Protein AF-A0A9W7CNN7-F1 (afdb_monomer)

Radius of gyration: 28.68 Å; Cα contacts (8 Å, |Δi|>4): 325; chains: 1; bounding box: 69×36×72 Å

pLDDT: mean 70.43, std 16.22, range [25.97, 91.38]

Solvent-accessible surface area (backbone atoms only — not comparable to full-atom values): 16290 Å² total; per-residue (Å²): 131,66,67,40,64,34,21,30,32,46,18,30,80,88,68,47,52,40,96,74,46,65,76,45,70,47,80,41,55,54,84,40,27,44,49,61,49,31,46,53,56,35,63,75,26,45,92,55,90,40,49,77,45,60,41,88,64,50,46,39,17,63,24,66,69,39,52,74,62,46,39,94,92,50,70,47,60,57,54,50,80,42,59,46,49,41,83,72,94,47,79,41,61,7,68,41,81,92,43,18,22,34,34,29,46,52,85,80,48,66,75,71,95,69,90,79,84,79,76,70,50,70,67,56,49,48,53,51,48,50,53,50,49,50,51,51,70,64,69,52,93,72,72,56,76,86,75,40,56,67,74,55,48,53,51,50,33,61,64,72,66,59,76,88,76,82,82,84,73,89,72,90,60,94,72,76,76,79,77,85,80,80,66,96,63,55,78,85,36,68,68,51,43,54,52,53,51,52,50,47,56,67,74,42,42,71,78,30,32,54,97,92,36,80,45,45,45,83,42,83,35,61,85,40,64,63,71,55,46,38,79,49,72,88,74,34,102,58,70,47,79,32,70,44,55,66,45,57,30,32,63,66,16,64,74,67,76,37,83,77,55,58,78,62,88,84,82,81,130

Mean predicted aligned error: 19.83 Å

Secondary structure (DSSP, 8-state):
--EEEEEEEEE-TTSSBGGGPPPEEEEEETT-BHHHHHHHHHHHTTTTTTTT--GGG-EEESSHHHHHT--SSS--SPPTT-BSS-SSSS--TTSSSTTPEEEE--TT-S--SS-------HHHHHHHHHHHHHHHHHH-S---GGGS-HHHHHHHHHHHT----------SS---PPPP---SS-TT-HHHHHHHHHHHHHHSHHHHEETTEE-EEEEE-TT-TTTT-B--TTT-SS-B----SEEEEEHHHHHHT-TTSS-------

Organism: NCBI:txid2077276

Sequence (269 aa):
MAERLVWFLLVDQEGVAYKGTTASSVSIPSNYVIDQFRDAVKAKYADSHLKGIASYNLLVYADKTAFDANTADVPTNLRSSRSLKGKNEDVGLGLDKDHALVVVVPEGAVRDITAATTQLTAEQVEMSMNKVLEERDRKRSEYSISTCPRSKETLVKQQLGLEYSAVSVNEVVDDSIHGYQWSALTEKHPDQRKAYMKYFEEHLRDALISRRKQKDFLKDVAGERDLLDCDDRSRLPFKVKGTADMMIIDELANRMDDVFAGLRFVIEV

Structure (mmCIF, N/CA/C/O backbone):
data_AF-A0A9W7CNN7-F1
#
_entry.id   AF-A0A9W7CNN7-F1
#
loop_
_atom_site.group_PDB
_atom_site.id
_atom_site.type_symbol
_atom_site.label_atom_id
_atom_site.label_alt_id
_atom_site.label_comp_id
_atom_site.label_asym_id
_atom_site.label_entity_id
_atom_site.label_seq_id
_atom_site.pdbx_PDB_ins_code
_atom_site.Cartn_x
_atom_site.Cartn_y
_atom_site.Cartn_z
_atom_site.occupancy
_atom_site.B_iso_or_equiv
_atom_site.auth_seq_id
_atom_site.auth_comp_id
_atom_site.auth_asym_id
_atom_site.auth_atom_id
_atom_site.pdbx_PDB_model_num
ATOM 1 N N . MET A 1 1 ? 1.386 -9.666 29.519 1.00 56.38 1 MET A N 1
ATOM 2 C CA . MET A 1 1 ? 0.749 -8.351 29.268 1.00 56.38 1 MET A CA 1
ATOM 3 C C . MET A 1 1 ? -0.314 -8.151 30.336 1.00 56.38 1 MET A C 1
ATOM 5 O O . MET A 1 1 ? -0.985 -9.124 30.640 1.00 56.38 1 MET A O 1
ATOM 9 N N . ALA A 1 2 ? -0.430 -6.969 30.949 1.00 69.50 2 ALA A N 1
ATOM 10 C CA . ALA A 1 2 ? -1.422 -6.749 32.004 1.00 69.50 2 ALA A CA 1
ATOM 11 C C . ALA A 1 2 ? -2.822 -6.572 31.393 1.00 69.50 2 ALA A C 1
ATOM 13 O O . ALA A 1 2 ? -3.069 -5.608 30.654 1.00 69.50 2 ALA A O 1
ATOM 14 N N . GLU A 1 3 ? -3.711 -7.519 31.679 1.00 79.88 3 GLU A N 1
ATOM 15 C CA . GLU A 1 3 ? -5.141 -7.373 31.428 1.00 79.88 3 GLU A CA 1
ATOM 16 C C . GLU A 1 3 ? -5.738 -6.377 32.417 1.00 79.88 3 GLU A C 1
ATOM 18 O O . GLU A 1 3 ? -5.311 -6.293 33.570 1.00 79.88 3 GLU A O 1
ATOM 23 N N . ARG A 1 4 ? -6.722 -5.609 31.955 1.00 84.75 4 ARG A N 1
ATOM 24 C CA . ARG A 1 4 ? -7.519 -4.740 32.808 1.00 84.75 4 ARG A CA 1
ATOM 25 C C . ARG A 1 4 ? -8.993 -4.911 32.489 1.00 84.75 4 ARG A C 1
ATOM 27 O O . ARG A 1 4 ? -9.381 -5.158 31.347 1.00 84.75 4 ARG A O 1
ATOM 34 N N . LEU A 1 5 ? -9.805 -4.731 33.516 1.00 85.75 5 LEU A N 1
ATOM 35 C CA . LEU A 1 5 ? -11.248 -4.737 33.389 1.00 85.75 5 LEU A CA 1
ATOM 36 C C . LEU A 1 5 ? -11.705 -3.361 32.885 1.00 85.75 5 LEU A C 1
ATOM 38 O O . LEU A 1 5 ? -11.293 -2.340 33.433 1.00 85.75 5 LEU A O 1
ATOM 42 N N . VAL A 1 6 ? -12.516 -3.339 31.827 1.00 88.31 6 VAL A N 1
ATOM 43 C CA . VAL A 1 6 ? -13.089 -2.108 31.266 1.00 88.31 6 VAL A CA 1
ATOM 44 C C . VAL A 1 6 ? -14.605 -2.174 31.357 1.00 88.31 6 VAL A C 1
ATOM 46 O O . VAL A 1 6 ? -15.227 -3.047 30.749 1.00 88.31 6 VAL A O 1
ATOM 49 N N . TRP A 1 7 ? -15.182 -1.261 32.132 1.00 90.31 7 TRP A N 1
ATOM 50 C CA . TRP A 1 7 ? -16.617 -1.104 32.335 1.00 90.31 7 TRP A CA 1
ATOM 51 C C . TRP A 1 7 ? -17.266 -0.309 31.210 1.00 90.3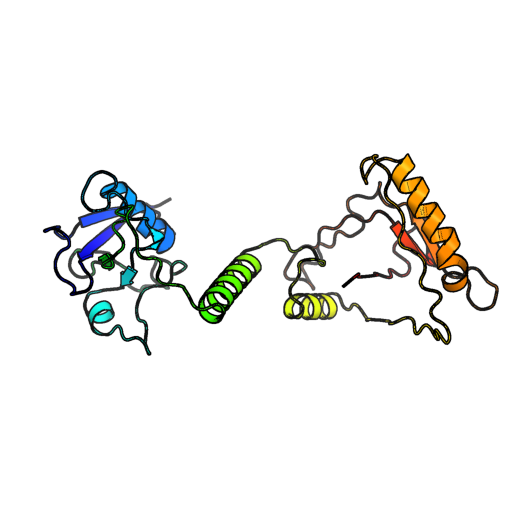1 7 TRP A C 1
ATOM 53 O O . TRP A 1 7 ? -16.711 0.669 30.702 1.00 90.31 7 TRP A O 1
ATOM 63 N N . PHE A 1 8 ? -18.468 -0.734 30.838 1.00 91.38 8 PHE A N 1
ATOM 64 C CA . PHE A 1 8 ? -19.264 -0.110 29.800 1.00 91.38 8 PHE A CA 1
ATOM 65 C C . PHE A 1 8 ? -20.768 -0.316 30.016 1.00 91.38 8 PHE A C 1
ATOM 67 O O . PHE A 1 8 ? -21.209 -1.254 30.685 1.00 91.38 8 PHE A O 1
ATOM 74 N N . LEU A 1 9 ? -21.556 0.562 29.408 1.00 90.44 9 LEU A N 1
ATOM 75 C CA . LEU A 1 9 ? -23.013 0.539 29.349 1.00 90.44 9 LEU A CA 1
ATOM 76 C C . LEU A 1 9 ? -23.438 0.377 27.893 1.00 90.44 9 LEU A C 1
ATOM 78 O O . LEU A 1 9 ? -22.943 1.098 27.033 1.00 90.44 9 LEU A O 1
ATOM 82 N N . LEU A 1 10 ? -24.342 -0.56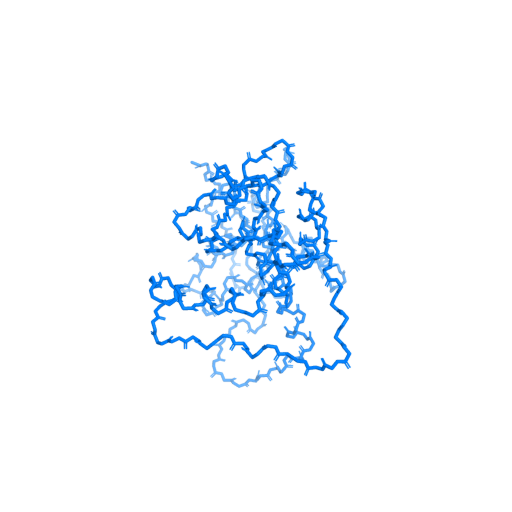2 27.619 1.00 90.44 10 LEU A N 1
ATOM 83 C CA . LEU A 1 10 ? -24.918 -0.736 26.289 1.00 90.44 10 LEU A CA 1
ATOM 84 C C . LEU A 1 10 ? -26.263 -0.001 26.228 1.00 90.44 10 LEU A C 1
ATOM 86 O O . LEU A 1 10 ? -27.157 -0.280 27.030 1.00 90.44 10 LEU A O 1
ATOM 90 N N . VAL A 1 11 ? -26.390 0.948 25.304 1.00 85.56 11 VAL A N 1
ATOM 91 C CA . VAL A 1 11 ? -27.563 1.825 25.164 1.00 85.56 11 VAL A CA 1
ATOM 92 C C . VAL A 1 11 ? -28.028 1.927 23.706 1.00 85.56 11 VAL A C 1
ATOM 94 O O . VAL A 1 11 ? -27.281 1.573 22.792 1.00 85.56 11 VAL A O 1
ATOM 97 N N . ASP A 1 12 ? -29.265 2.359 23.485 1.00 85.81 12 ASP A N 1
ATOM 98 C CA . ASP A 1 12 ? -29.790 2.766 22.172 1.00 85.81 12 ASP A CA 1
ATOM 99 C C . ASP A 1 12 ? -29.408 4.219 21.822 1.00 85.81 12 ASP A C 1
ATOM 101 O O . ASP A 1 12 ? -28.620 4.856 22.530 1.00 85.81 12 ASP A O 1
ATOM 105 N N . GLN A 1 13 ? -29.904 4.727 20.688 1.00 84.75 13 GLN A N 1
ATOM 106 C CA . GLN A 1 13 ? -29.593 6.077 20.200 1.00 84.75 13 GLN A CA 1
ATOM 107 C C . GLN A 1 13 ? -30.136 7.180 21.112 1.00 84.75 13 GLN A C 1
ATOM 109 O O . GLN A 1 13 ? -29.581 8.275 21.145 1.00 84.75 13 GLN A O 1
ATOM 114 N N . GLU A 1 14 ? -31.167 6.874 21.890 1.00 80.44 14 GLU A N 1
ATOM 115 C CA . GLU A 1 14 ? -31.794 7.746 22.875 1.00 80.44 14 GLU A CA 1
ATOM 116 C C . GLU A 1 14 ? -31.031 7.728 24.212 1.00 80.44 14 GLU A C 1
ATOM 118 O O . GLU A 1 14 ? -31.306 8.520 25.117 1.00 80.44 14 GLU A O 1
ATOM 123 N N . GLY A 1 15 ? -30.037 6.843 24.350 1.00 80.44 15 GLY A N 1
ATOM 124 C CA . GLY A 1 15 ? -29.244 6.678 25.562 1.00 80.44 15 GLY A CA 1
ATOM 125 C C . GLY A 1 15 ? -29.950 5.869 26.649 1.00 80.44 15 GLY A C 1
ATOM 126 O O . GLY A 1 15 ? -29.537 5.935 27.811 1.00 80.44 15 GLY A O 1
ATOM 127 N N . VAL A 1 16 ? -30.995 5.119 26.294 1.00 84.69 16 VAL A N 1
ATOM 128 C CA . VAL A 1 16 ? -31.715 4.181 27.159 1.00 84.69 16 VAL A CA 1
ATOM 129 C C . VAL A 1 16 ? -31.044 2.808 27.091 1.00 84.69 16 VAL A C 1
ATOM 131 O O . VAL A 1 16 ? -30.429 2.431 26.098 1.00 84.69 16 VAL A O 1
ATOM 134 N N . ALA A 1 17 ? -31.107 2.045 28.184 1.00 85.50 17 ALA A N 1
ATOM 135 C CA . ALA A 1 17 ? -30.503 0.718 28.279 1.00 85.50 17 ALA A CA 1
ATOM 136 C C . ALA A 1 17 ? -30.957 -0.212 27.138 1.00 85.50 17 ALA A C 1
ATOM 138 O O . ALA A 1 17 ? -32.128 -0.596 27.056 1.00 85.50 17 ALA A O 1
ATOM 139 N N . TYR A 1 18 ? -30.012 -0.642 26.299 1.00 85.12 18 TYR A N 1
ATOM 140 C CA . TYR A 1 18 ? -30.327 -1.402 25.094 1.00 85.12 18 TYR A CA 1
ATOM 141 C C . TYR A 1 18 ? -30.908 -2.768 25.457 1.00 85.12 18 TYR A C 1
ATOM 143 O O . TYR A 1 18 ? -30.232 -3.592 26.071 1.00 85.12 18 TYR A O 1
ATOM 151 N N . LYS A 1 19 ? -32.166 -3.032 25.084 1.00 84.19 19 LYS A N 1
ATOM 152 C CA . LYS A 1 19 ? -32.863 -4.298 25.394 1.00 84.19 19 LYS A CA 1
ATOM 153 C C . LYS A 1 19 ? -32.783 -4.690 26.887 1.00 84.19 19 LYS A C 1
ATOM 155 O O . LYS A 1 19 ? -32.714 -5.871 27.216 1.00 84.19 19 LYS A O 1
ATOM 160 N N . GLY A 1 20 ? -32.774 -3.704 27.789 1.00 79.25 20 GLY A N 1
ATOM 161 C CA . GLY A 1 20 ? -32.744 -3.930 29.239 1.00 79.25 20 GLY A CA 1
ATOM 162 C C . GLY A 1 20 ? -31.381 -4.341 29.810 1.00 79.25 20 GLY A C 1
ATOM 163 O O . GLY A 1 20 ? -31.319 -4.840 30.933 1.00 79.25 20 GLY A O 1
ATOM 164 N N . THR A 1 21 ? -30.281 -4.151 29.073 1.00 84.88 21 THR A N 1
ATOM 165 C CA . THR A 1 21 ? -28.938 -4.432 29.598 1.00 84.88 21 THR A CA 1
ATOM 166 C C . THR A 1 21 ? -28.539 -3.490 30.733 1.00 84.88 21 THR A C 1
ATOM 168 O O . THR A 1 21 ? -28.866 -2.308 30.728 1.00 84.88 21 THR A O 1
ATOM 171 N N . THR A 1 22 ? -27.738 -3.987 31.673 1.00 84.50 22 THR A N 1
ATOM 172 C CA . THR A 1 22 ? -27.097 -3.174 32.717 1.00 84.50 22 THR A CA 1
ATOM 173 C C . THR A 1 22 ? -25.623 -2.925 32.399 1.00 84.50 22 THR A C 1
ATOM 175 O O . THR A 1 22 ? -25.065 -3.526 31.478 1.00 84.50 22 THR A O 1
ATOM 178 N N . ALA A 1 23 ? -24.957 -2.081 33.196 1.00 86.50 23 ALA A N 1
ATOM 179 C CA . ALA A 1 23 ? -23.503 -1.931 33.126 1.00 86.50 23 ALA A CA 1
ATOM 180 C C . ALA A 1 23 ? -22.811 -3.299 33.216 1.00 86.50 23 ALA A C 1
ATOM 182 O O . ALA A 1 23 ? -23.165 -4.141 34.047 1.00 86.50 23 ALA A O 1
ATOM 183 N N . SER A 1 24 ? -21.823 -3.512 32.357 1.00 90.12 24 SER A N 1
ATOM 184 C CA . SER A 1 24 ? -21.034 -4.734 32.299 1.00 90.12 24 SER A CA 1
ATOM 185 C C . SER A 1 24 ? -19.573 -4.399 32.038 1.00 90.12 24 SER A C 1
ATOM 187 O O . SER A 1 24 ? -19.210 -3.241 31.861 1.00 90.12 24 SER A O 1
ATOM 189 N N . SER A 1 25 ? -18.717 -5.411 32.025 1.00 89.31 25 SER A N 1
ATOM 190 C CA . SER A 1 25 ? -17.287 -5.224 31.804 1.00 89.31 25 SER A CA 1
ATOM 191 C C . SER A 1 25 ? -16.682 -6.300 30.912 1.00 89.31 25 SER A C 1
ATOM 193 O O . SER A 1 25 ? -17.222 -7.402 30.789 1.00 89.31 25 SER A O 1
ATOM 195 N N . VAL A 1 26 ? -15.566 -5.982 30.263 1.00 90.88 26 VAL A N 1
ATOM 196 C CA . VAL A 1 26 ? -14.739 -6.935 29.509 1.00 90.88 26 VAL A CA 1
ATOM 197 C C . VAL A 1 26 ? -13.312 -6.912 30.055 1.00 90.88 26 VAL A C 1
ATOM 199 O O . VAL A 1 26 ? -12.800 -5.841 30.379 1.00 90.88 26 VAL A O 1
ATOM 202 N N . SER A 1 27 ? -12.679 -8.084 30.177 1.00 90.00 27 SER A N 1
ATOM 203 C CA . SER A 1 27 ? -11.239 -8.173 30.459 1.00 90.00 27 SER A CA 1
ATOM 204 C C . SER A 1 27 ? -10.493 -8.050 29.142 1.00 90.00 27 SER A C 1
ATOM 206 O O . SER A 1 27 ? -10.702 -8.870 28.248 1.00 90.00 27 SER A O 1
ATOM 208 N N . ILE A 1 28 ? -9.672 -7.011 28.998 1.00 86.25 28 ILE A N 1
ATOM 209 C CA . ILE A 1 28 ? -8.890 -6.775 27.783 1.00 86.25 28 ILE A CA 1
ATOM 210 C C . ILE A 1 28 ? -7.472 -6.294 28.114 1.00 86.25 28 ILE A C 1
ATOM 212 O O . ILE A 1 28 ? -7.249 -5.653 29.146 1.00 86.25 28 ILE A O 1
ATOM 216 N N . PRO A 1 29 ? -6.483 -6.555 27.246 1.00 83.81 29 PRO A N 1
ATOM 217 C CA . PRO A 1 29 ? -5.144 -5.996 27.382 1.00 83.81 29 PRO A CA 1
ATOM 218 C C . PRO A 1 29 ? -5.131 -4.462 27.427 1.00 83.81 29 PRO A C 1
ATOM 220 O O . PRO A 1 29 ? -5.827 -3.775 26.681 1.00 83.81 29 PRO A O 1
ATOM 223 N N . SER A 1 30 ? -4.271 -3.906 28.282 1.00 76.31 30 SER A N 1
ATOM 224 C CA . SER A 1 30 ? -4.208 -2.456 28.538 1.00 76.31 30 SER A CA 1
ATOM 225 C C . SER A 1 30 ? -3.787 -1.594 27.335 1.00 76.31 30 SER A C 1
ATOM 227 O O . SER A 1 30 ? -3.920 -0.374 27.385 1.00 76.31 30 SER A O 1
ATOM 229 N N . ASN A 1 31 ? -3.251 -2.193 26.269 1.00 81.56 31 ASN A N 1
ATOM 230 C CA . ASN A 1 31 ? -2.860 -1.512 25.031 1.00 81.56 31 ASN A CA 1
ATOM 231 C C . ASN A 1 31 ? -3.966 -1.502 23.962 1.00 81.56 31 ASN A C 1
ATOM 233 O O . ASN A 1 31 ? -3.708 -1.050 22.848 1.00 81.56 31 ASN A O 1
ATOM 237 N N . TYR A 1 32 ? -5.163 -2.008 24.276 1.00 84.00 32 TYR A N 1
ATOM 238 C CA . TYR A 1 32 ? -6.260 -2.059 23.318 1.00 84.00 32 TYR A CA 1
ATOM 239 C C . TYR A 1 32 ? -6.754 -0.668 22.921 1.00 84.00 32 TYR A C 1
ATOM 241 O O . TYR A 1 32 ? -6.790 0.278 23.717 1.00 84.00 32 TYR A O 1
ATOM 249 N N . VAL A 1 33 ? -7.172 -0.577 21.663 1.00 85.81 33 VAL A N 1
ATOM 250 C CA . VAL A 1 33 ? -7.877 0.579 21.106 1.00 85.81 33 VAL A CA 1
ATOM 251 C C . VAL A 1 33 ? -9.388 0.333 21.069 1.00 85.81 33 VAL A C 1
ATOM 253 O O . VAL A 1 33 ? -9.853 -0.787 21.285 1.00 85.81 33 VAL A O 1
ATOM 256 N N . ILE A 1 34 ? -10.167 1.379 20.781 1.00 86.44 34 ILE A N 1
ATOM 257 C CA . ILE A 1 34 ? -11.638 1.312 20.719 1.00 86.44 34 ILE A CA 1
ATOM 258 C C . ILE A 1 34 ? -12.145 0.243 19.743 1.00 86.44 34 ILE A C 1
ATOM 260 O O . ILE A 1 34 ? -13.132 -0.417 20.048 1.00 86.44 34 ILE A O 1
ATOM 264 N N . ASP A 1 35 ? -11.468 0.037 18.613 1.00 81.56 35 ASP A N 1
ATOM 265 C CA . ASP A 1 35 ? -11.821 -1.003 17.636 1.00 81.56 35 ASP A CA 1
ATOM 266 C C . ASP A 1 35 ? -11.831 -2.410 18.259 1.00 81.56 35 ASP A C 1
ATOM 268 O O . ASP A 1 35 ? -12.853 -3.091 18.289 1.00 81.56 35 ASP A O 1
ATOM 272 N N . GLN A 1 36 ? -10.722 -2.783 18.900 1.00 88.56 36 GLN A N 1
ATOM 273 C CA . GLN A 1 36 ? -10.566 -4.073 19.576 1.00 88.56 36 GLN A CA 1
ATOM 274 C C . GLN A 1 36 ? -11.511 -4.214 20.778 1.00 88.56 36 GLN A C 1
ATOM 276 O O . GLN A 1 36 ? -11.967 -5.308 21.104 1.00 88.56 36 GLN A O 1
ATOM 281 N N . PHE A 1 37 ? -11.838 -3.105 21.446 1.00 89.56 37 PHE A N 1
ATOM 282 C CA . PHE A 1 37 ? -12.848 -3.101 22.501 1.00 89.56 37 PHE A CA 1
ATOM 283 C C . PHE A 1 37 ? -14.261 -3.364 21.965 1.00 89.56 37 PHE A C 1
ATOM 285 O O . PHE A 1 37 ? -15.000 -4.122 22.591 1.00 89.56 37 PHE A O 1
ATOM 292 N N . ARG A 1 38 ? -14.638 -2.818 20.800 1.00 91.38 38 ARG A N 1
ATOM 293 C CA . ARG A 1 38 ? -15.931 -3.130 20.164 1.00 91.38 38 ARG A CA 1
ATOM 294 C C . ARG A 1 38 ? -16.042 -4.610 19.831 1.00 91.38 38 ARG A C 1
ATOM 296 O O . ARG A 1 38 ? -17.098 -5.194 20.065 1.00 91.38 38 ARG A O 1
ATOM 303 N N . ASP A 1 39 ? -14.962 -5.224 19.354 1.00 88.75 39 ASP A N 1
ATOM 304 C CA . ASP A 1 39 ? -14.915 -6.668 19.115 1.00 88.75 39 ASP A CA 1
ATOM 305 C C . ASP A 1 39 ? -15.108 -7.463 20.411 1.00 88.75 39 ASP A C 1
ATOM 307 O O . ASP A 1 39 ? -15.892 -8.410 20.437 1.00 88.75 39 ASP A O 1
ATOM 311 N N . ALA A 1 40 ? -14.484 -7.041 21.515 1.00 89.88 40 ALA A N 1
ATOM 312 C CA . ALA A 1 40 ? -14.667 -7.676 22.821 1.00 89.88 40 ALA A CA 1
ATOM 313 C C . ALA A 1 40 ? -16.110 -7.542 23.351 1.00 89.88 40 ALA A C 1
ATOM 315 O O . ALA A 1 40 ? -16.690 -8.514 23.841 1.00 89.88 40 ALA A O 1
ATOM 316 N N . VAL A 1 41 ? -16.724 -6.360 23.220 1.00 89.62 41 VAL A N 1
ATOM 317 C CA . VAL A 1 41 ? -18.134 -6.131 23.591 1.00 89.62 41 VAL A CA 1
ATOM 318 C C . VAL A 1 41 ? -19.066 -6.975 22.721 1.00 89.62 41 VAL A C 1
ATOM 320 O O . VAL A 1 41 ? -19.999 -7.605 23.226 1.00 89.62 41 VAL A O 1
ATOM 323 N N . LYS A 1 42 ? -18.794 -7.042 21.415 1.00 88.75 42 LYS A N 1
ATOM 324 C CA . LYS A 1 42 ? -19.544 -7.868 20.472 1.00 88.75 42 LYS A CA 1
ATOM 325 C C . LYS A 1 42 ? -19.413 -9.352 20.797 1.00 88.75 42 LYS A C 1
ATOM 327 O O . LYS A 1 42 ? -20.432 -10.032 20.802 1.00 88.75 42 LYS A O 1
ATOM 332 N N . ALA A 1 43 ? -18.215 -9.841 21.105 1.00 88.25 43 ALA A N 1
ATOM 333 C CA . ALA A 1 43 ? -17.988 -11.226 21.507 1.00 88.25 43 ALA A CA 1
ATOM 334 C C . ALA A 1 43 ? -18.794 -11.582 22.765 1.00 88.25 43 ALA A C 1
ATOM 336 O O . ALA A 1 43 ? -19.437 -12.628 22.814 1.00 88.25 43 ALA A O 1
ATOM 337 N N . LYS A 1 44 ? -18.853 -10.670 23.745 1.00 88.06 44 LYS A N 1
ATOM 338 C CA . LYS A 1 44 ? -19.628 -10.861 24.978 1.00 88.06 44 LYS A CA 1
ATOM 339 C C . LYS A 1 44 ? -21.142 -10.988 24.750 1.00 88.06 44 LYS A C 1
ATOM 341 O O . LYS A 1 44 ? -21.802 -11.717 25.485 1.00 88.06 44 LYS A O 1
ATOM 346 N N . TYR A 1 45 ? -21.695 -10.314 23.740 1.00 85.00 45 TYR A N 1
ATOM 347 C CA . TYR A 1 45 ? -23.125 -10.374 23.397 1.00 85.00 45 TYR A CA 1
ATOM 348 C C . TYR A 1 45 ? -23.395 -11.010 22.027 1.00 85.00 45 TYR A C 1
ATOM 350 O O . TYR A 1 45 ? -24.426 -10.725 21.408 1.00 85.00 45 TYR A O 1
ATOM 358 N N . ALA A 1 46 ? -22.479 -11.854 21.541 1.00 79.06 46 ALA A N 1
ATOM 359 C CA . ALA A 1 46 ? -22.516 -12.385 20.179 1.00 79.06 46 ALA A CA 1
ATOM 360 C C . ALA A 1 46 ? -23.824 -13.134 19.894 1.00 79.06 46 ALA A C 1
ATOM 362 O O . ALA A 1 46 ? -24.452 -12.891 18.859 1.00 79.06 46 ALA A O 1
ATOM 363 N N . ASP A 1 47 ? -24.260 -13.939 20.865 1.00 78.62 47 ASP A N 1
ATOM 364 C CA . ASP A 1 47 ? -25.432 -14.812 20.774 1.00 78.62 47 ASP A CA 1
ATOM 365 C C . ASP A 1 47 ? -26.714 -14.206 21.367 1.00 78.62 47 ASP A C 1
ATOM 367 O O . ASP A 1 47 ? -27.758 -14.856 21.370 1.00 78.62 47 ASP A O 1
ATOM 371 N N . SER A 1 48 ? -26.662 -12.965 21.866 1.00 82.94 48 SER A N 1
ATOM 372 C CA . SER A 1 48 ? -27.789 -12.310 22.544 1.00 82.94 48 SER A CA 1
ATOM 373 C C . SER A 1 48 ? -28.127 -10.951 21.923 1.00 82.94 48 SER A C 1
ATOM 375 O O . SER A 1 48 ? -28.585 -10.872 20.784 1.00 82.94 48 SER A O 1
ATOM 377 N N . HIS A 1 49 ? -27.916 -9.865 22.665 1.00 79.44 49 HIS A N 1
ATOM 378 C CA . HIS A 1 49 ? -28.414 -8.530 22.346 1.00 79.44 49 HIS A CA 1
ATOM 379 C C . HIS A 1 49 ? -27.836 -7.979 21.041 1.00 79.44 49 HIS A C 1
ATOM 381 O O . HIS A 1 49 ? -28.557 -7.303 20.305 1.00 79.44 49 HIS A O 1
ATOM 387 N N . LEU A 1 50 ? -26.580 -8.322 20.730 1.00 84.06 50 LEU A N 1
ATOM 388 C CA . LEU A 1 50 ? -25.867 -7.836 19.551 1.00 84.06 50 LEU A CA 1
ATOM 389 C C . LEU A 1 50 ? -25.925 -8.794 18.358 1.00 84.06 50 LEU A C 1
ATOM 391 O O . LEU A 1 50 ? -25.255 -8.535 17.360 1.00 84.06 50 LEU A O 1
ATOM 395 N N . LYS A 1 51 ? -26.673 -9.902 18.410 1.00 79.69 51 LYS A N 1
ATOM 396 C CA . LYS A 1 51 ? -26.776 -10.851 17.287 1.00 79.69 51 LYS A CA 1
ATOM 397 C C . LYS A 1 51 ? -27.186 -10.126 15.991 1.00 79.69 51 LYS A C 1
ATOM 399 O O . LYS A 1 51 ? -28.135 -9.354 15.987 1.00 79.69 51 LYS A O 1
ATOM 404 N N . GLY A 1 52 ? -26.434 -10.340 14.907 1.00 77.19 52 GLY A N 1
ATOM 405 C CA . GLY A 1 52 ? -26.641 -9.659 13.615 1.00 77.19 52 GLY A CA 1
ATOM 406 C C . GLY A 1 52 ? -26.053 -8.243 13.494 1.00 77.19 52 GLY A C 1
ATOM 407 O O . GLY A 1 52 ? -25.944 -7.735 12.384 1.00 77.19 52 GLY A O 1
ATOM 408 N N . ILE A 1 53 ? -25.603 -7.635 14.595 1.00 79.69 53 ILE A N 1
ATOM 409 C CA . ILE A 1 53 ? -24.938 -6.325 14.599 1.00 79.69 53 ILE A CA 1
ATOM 410 C C . ILE A 1 53 ? -23.424 -6.532 14.522 1.00 79.69 53 ILE A C 1
ATOM 412 O O . ILE A 1 53 ? -22.852 -7.277 15.323 1.00 79.69 53 ILE A O 1
ATOM 416 N N . ALA A 1 54 ? -22.771 -5.881 13.561 1.00 80.62 54 ALA A N 1
ATOM 417 C CA . ALA A 1 54 ? -21.317 -5.879 13.447 1.00 80.62 54 ALA A CA 1
ATOM 418 C C . ALA A 1 54 ? -20.680 -4.929 14.474 1.00 80.62 54 ALA A C 1
ATOM 420 O O . ALA A 1 54 ? -21.234 -3.872 14.771 1.00 80.62 54 ALA A O 1
ATOM 421 N N . SER A 1 55 ? -19.501 -5.279 14.995 1.00 81.75 55 SER A N 1
ATOM 422 C CA . SER A 1 55 ? -18.786 -4.483 16.006 1.00 81.75 55 SER A CA 1
ATOM 423 C C . SER A 1 55 ? -18.487 -3.055 15.540 1.00 81.75 55 SER A C 1
ATOM 425 O O . SER A 1 55 ? -18.610 -2.120 16.329 1.00 81.75 55 SER A O 1
ATOM 427 N N . TYR A 1 56 ? -18.185 -2.854 14.252 1.00 80.12 56 TYR A N 1
ATOM 428 C CA . TYR A 1 56 ? -17.914 -1.527 13.684 1.00 80.12 56 TYR A CA 1
ATOM 429 C C . TYR A 1 56 ? -19.133 -0.586 13.668 1.00 80.12 56 TYR A C 1
ATOM 431 O O . TYR A 1 56 ? -18.944 0.626 13.583 1.00 80.12 56 TYR A O 1
ATOM 439 N N . ASN A 1 57 ? -20.360 -1.115 13.779 1.00 83.88 57 ASN A N 1
ATOM 440 C CA . ASN A 1 57 ? -21.577 -0.302 13.885 1.00 83.88 57 ASN A CA 1
ATOM 441 C C . ASN A 1 57 ? -21.774 0.277 15.294 1.00 83.88 57 ASN A C 1
ATOM 443 O O . ASN A 1 57 ? -22.607 1.157 15.471 1.00 83.88 57 ASN A O 1
ATOM 447 N N . LEU A 1 58 ? -21.044 -0.204 16.304 1.00 86.50 58 LEU A N 1
ATOM 448 C CA . LEU A 1 58 ? -21.172 0.296 17.670 1.00 86.50 58 LEU A CA 1
ATOM 449 C C . LEU A 1 58 ? -20.447 1.637 17.813 1.00 86.50 58 LEU A C 1
ATOM 451 O O . LEU A 1 58 ? -19.252 1.744 17.525 1.00 86.50 58 LEU A O 1
ATOM 455 N N . LEU A 1 59 ? -21.137 2.657 18.319 1.00 89.12 59 LEU A N 1
ATOM 456 C CA . LEU A 1 59 ? -20.506 3.926 18.687 1.00 89.12 59 LEU A CA 1
ATOM 457 C C . LEU A 1 59 ? -20.074 3.855 20.151 1.00 89.12 59 LEU A C 1
ATOM 459 O O . LEU A 1 59 ? -20.744 3.233 20.965 1.00 89.12 59 LEU A O 1
ATOM 463 N N . VAL A 1 60 ? -18.934 4.454 20.491 1.00 89.25 60 VAL A N 1
ATOM 464 C CA . VAL A 1 60 ? -18.381 4.394 21.852 1.00 89.25 60 VAL A CA 1
ATOM 465 C C . VAL A 1 60 ? -18.052 5.805 22.303 1.00 89.25 60 VAL A C 1
ATOM 467 O O . VAL A 1 60 ? -17.381 6.526 21.571 1.00 89.25 60 VAL A O 1
ATOM 470 N N . TYR A 1 61 ? -18.485 6.180 23.496 1.00 86.62 61 TYR A N 1
ATOM 471 C CA . TYR A 1 61 ? -18.263 7.484 24.114 1.00 86.62 61 TYR A CA 1
ATOM 472 C C . TYR A 1 61 ? -17.507 7.307 25.427 1.00 86.62 61 TYR A C 1
ATOM 474 O O . TYR A 1 61 ? -17.590 6.249 26.052 1.00 86.62 61 TYR A O 1
ATOM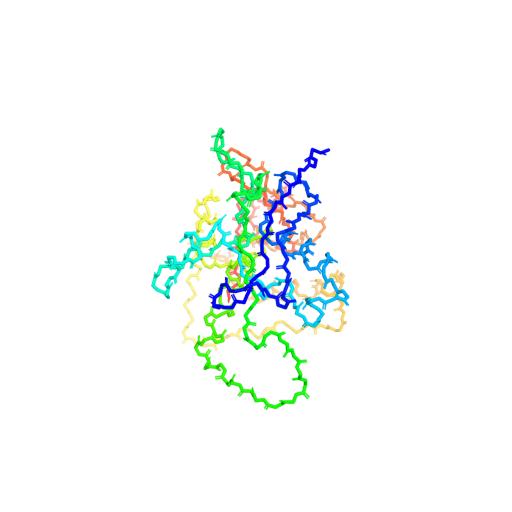 482 N N . ALA A 1 62 ? -16.749 8.334 25.821 1.00 84.81 62 ALA A N 1
ATOM 483 C CA . ALA A 1 62 ? -15.945 8.295 27.044 1.00 84.81 62 ALA A CA 1
ATOM 484 C C . ALA A 1 62 ? -16.805 8.067 28.295 1.00 84.81 62 ALA A C 1
ATOM 486 O O . ALA A 1 62 ? -16.425 7.280 29.154 1.00 84.81 62 ALA A O 1
ATOM 487 N N . ASP A 1 63 ? -17.958 8.727 28.346 1.00 83.88 63 ASP A N 1
ATOM 488 C CA . ASP A 1 63 ? -18.925 8.698 29.434 1.00 83.88 63 ASP A CA 1
ATOM 489 C C . ASP A 1 63 ? -20.287 9.210 28.917 1.00 83.88 63 ASP A C 1
ATOM 491 O O . ASP A 1 63 ? -20.457 9.507 27.725 1.00 83.88 63 ASP A O 1
ATOM 495 N N . LYS A 1 64 ? -21.269 9.303 29.819 1.00 83.44 64 LYS A N 1
ATOM 496 C CA . LYS A 1 64 ? -22.615 9.805 29.512 1.00 83.44 64 LYS A CA 1
ATOM 497 C C . LYS A 1 64 ? -22.612 11.281 29.098 1.00 83.44 64 LYS A C 1
ATOM 499 O O . LYS A 1 64 ? -23.312 11.631 28.156 1.00 83.44 64 LYS A O 1
ATOM 504 N N . THR A 1 65 ? -21.772 12.113 29.708 1.00 83.44 65 THR A N 1
ATOM 505 C CA . THR A 1 65 ? -21.633 13.536 29.358 1.00 83.44 65 THR A CA 1
ATOM 506 C C . THR A 1 65 ? -21.153 13.711 27.918 1.00 83.44 65 THR A C 1
ATOM 508 O O . THR A 1 65 ? -21.686 14.532 27.176 1.00 83.44 65 THR A O 1
ATOM 511 N N . ALA A 1 66 ? -20.171 12.915 27.492 1.00 83.94 66 ALA A N 1
ATOM 512 C CA . ALA A 1 66 ? -19.674 12.907 26.125 1.00 83.94 66 ALA A CA 1
ATOM 513 C C . ALA A 1 66 ? -20.758 12.450 25.147 1.00 83.94 66 ALA A C 1
ATOM 515 O O . ALA A 1 66 ? -20.877 13.037 24.077 1.00 83.94 66 ALA A O 1
ATOM 516 N N . PHE A 1 67 ? -21.547 11.435 25.505 1.00 85.69 67 PHE A N 1
ATOM 517 C CA . PHE A 1 67 ? -22.687 11.002 24.697 1.00 85.69 67 PHE A CA 1
ATOM 518 C C . PHE A 1 67 ? -23.740 12.112 24.545 1.00 85.69 67 PHE A C 1
ATOM 520 O O . PHE A 1 67 ? -24.119 12.423 23.421 1.00 85.69 67 PHE A O 1
ATOM 527 N N . ASP A 1 68 ? -24.144 12.761 25.638 1.00 83.94 68 ASP A N 1
ATOM 528 C CA . ASP A 1 68 ? -25.175 13.808 25.614 1.00 83.94 68 ASP A CA 1
ATOM 529 C C . ASP A 1 68 ? -24.702 15.086 24.889 1.00 83.94 68 ASP A C 1
ATOM 531 O O . ASP A 1 68 ? -25.499 15.792 24.276 1.00 83.94 68 ASP A O 1
ATOM 535 N N . ALA A 1 69 ? -23.396 15.373 24.911 1.00 81.62 69 ALA A N 1
ATOM 536 C CA . ALA A 1 69 ? -22.791 16.495 24.189 1.00 81.62 69 ALA A CA 1
ATOM 537 C C . ALA A 1 69 ? -22.549 16.220 22.691 1.00 81.62 69 ALA A C 1
ATOM 539 O O . ALA A 1 69 ? -22.075 17.106 21.977 1.00 81.62 69 ALA A O 1
ATOM 540 N N . ASN A 1 70 ? -22.817 15.003 22.209 1.00 82.31 70 ASN A N 1
ATOM 541 C CA . ASN A 1 70 ? -22.534 14.616 20.833 1.00 82.31 70 ASN A CA 1
ATOM 542 C C . ASN A 1 70 ? -23.488 15.305 19.849 1.00 82.31 70 ASN A C 1
ATOM 544 O O . ASN A 1 70 ? -24.680 15.006 19.816 1.00 82.31 70 ASN A O 1
ATOM 548 N N . THR A 1 71 ? -22.949 16.154 18.977 1.00 78.56 71 THR A N 1
ATOM 549 C CA . THR A 1 71 ? -23.704 16.791 17.887 1.00 78.56 71 THR A CA 1
ATOM 550 C C . THR A 1 71 ? -23.086 16.456 16.529 1.00 78.56 71 THR A C 1
ATOM 552 O O . THR A 1 71 ? -21.966 15.949 16.454 1.00 78.56 71 THR A O 1
ATOM 555 N N . ALA A 1 72 ? -23.810 16.725 15.436 1.00 72.75 72 ALA A N 1
ATOM 556 C CA . ALA A 1 72 ? -23.290 16.515 14.081 1.00 72.75 72 ALA A CA 1
ATOM 557 C C . ALA A 1 72 ? -22.039 17.371 13.797 1.00 72.75 72 ALA A C 1
ATOM 559 O O . ALA A 1 72 ? -21.107 16.901 13.146 1.00 72.75 72 ALA A O 1
ATOM 560 N N . ASP A 1 73 ? -22.002 18.592 14.338 1.00 72.94 73 ASP A N 1
ATOM 561 C CA . ASP A 1 73 ? -20.899 19.540 14.155 1.00 72.94 73 ASP A CA 1
ATOM 562 C C . ASP A 1 73 ? -19.714 19.255 15.090 1.00 72.94 73 ASP A C 1
ATOM 564 O O . ASP A 1 73 ? -18.562 19.536 14.755 1.00 72.94 73 ASP A O 1
ATOM 568 N N . VAL A 1 74 ? -19.983 18.671 16.264 1.00 74.75 74 VAL A N 1
ATOM 569 C CA . VAL A 1 74 ? -18.972 18.340 17.275 1.00 74.75 74 VAL A CA 1
ATOM 570 C C . VAL A 1 74 ? -19.140 16.880 17.708 1.00 74.75 74 VAL A C 1
ATOM 572 O O . VAL A 1 74 ? -19.672 16.600 18.785 1.00 74.75 74 VAL A O 1
ATOM 575 N N . PRO A 1 75 ? -18.684 15.918 16.883 1.00 78.81 75 PRO A N 1
ATOM 576 C CA . PRO A 1 75 ? -18.754 14.511 17.236 1.00 78.81 75 PRO A CA 1
ATOM 577 C C . PRO A 1 75 ? -17.773 14.203 18.373 1.00 78.81 75 PRO A C 1
ATOM 579 O O . PRO A 1 75 ? -16.554 14.357 18.243 1.00 78.81 75 PRO A O 1
ATOM 582 N N . THR A 1 76 ? -18.310 13.749 19.499 1.00 81.94 76 THR A N 1
ATOM 583 C CA . THR A 1 76 ? -17.561 13.410 20.721 1.00 81.94 76 THR A CA 1
ATOM 584 C C . THR A 1 76 ? -17.283 11.910 20.836 1.00 81.94 76 THR A C 1
ATOM 586 O O . THR A 1 76 ? -16.551 11.474 21.733 1.00 81.94 76 THR A O 1
ATOM 589 N N . ASN A 1 77 ? -17.840 11.103 19.927 1.00 83.94 77 ASN A N 1
ATOM 590 C CA . ASN A 1 77 ? -17.608 9.669 19.889 1.00 83.94 77 ASN A CA 1
ATOM 591 C C . ASN A 1 77 ? -16.117 9.350 19.707 1.00 83.94 77 ASN A C 1
ATOM 593 O O . ASN A 1 77 ? -15.364 9.978 18.956 1.00 83.94 77 ASN A O 1
ATOM 597 N N . LEU A 1 78 ? -15.667 8.323 20.415 1.00 82.62 78 LEU A N 1
ATOM 598 C CA . LEU A 1 78 ? -14.282 7.905 20.403 1.00 82.62 78 LEU A CA 1
ATOM 599 C C . LEU A 1 78 ? -13.943 7.258 19.058 1.00 82.62 78 LEU A C 1
ATOM 601 O O . LEU A 1 78 ? -14.568 6.289 18.617 1.00 82.62 78 LEU A O 1
ATOM 605 N N . ARG A 1 79 ? -12.900 7.791 18.416 1.00 83.19 79 ARG A N 1
ATOM 606 C CA . ARG A 1 79 ? -12.339 7.237 17.178 1.00 83.19 79 ARG A CA 1
ATOM 607 C C . ARG A 1 79 ? -11.814 5.823 17.426 1.00 83.19 79 ARG A C 1
ATOM 609 O O . ARG A 1 79 ? -11.206 5.571 18.465 1.00 83.19 79 ARG A O 1
ATOM 616 N N . SER A 1 80 ? -11.950 4.937 16.438 1.00 76.00 80 SER A N 1
ATOM 617 C CA . SER A 1 80 ? -11.553 3.522 16.540 1.00 76.00 80 SER A CA 1
ATOM 618 C C . SER A 1 80 ? -10.091 3.319 16.968 1.00 76.00 80 SER A C 1
ATOM 620 O O . SER A 1 80 ? -9.783 2.371 17.682 1.00 76.00 80 SER A O 1
ATOM 622 N N . SER A 1 81 ? -9.192 4.236 16.587 1.00 79.62 81 SER A N 1
ATOM 623 C CA . SER A 1 81 ? -7.763 4.192 16.930 1.00 79.62 81 SER A CA 1
ATOM 624 C C . SER A 1 81 ? -7.413 4.779 18.304 1.00 79.62 81 SER A C 1
ATOM 626 O O . SER A 1 81 ? -6.234 4.823 18.657 1.00 79.62 81 SER A O 1
ATOM 628 N N . ARG A 1 82 ? -8.380 5.315 19.064 1.00 79.88 82 ARG A N 1
ATOM 629 C CA . ARG A 1 82 ? -8.100 5.898 20.382 1.00 79.88 82 ARG A CA 1
ATOM 630 C C . ARG A 1 82 ? -7.690 4.784 21.341 1.00 79.88 82 ARG A C 1
ATOM 632 O O . ARG A 1 82 ? -8.383 3.779 21.461 1.00 79.88 82 ARG A O 1
ATOM 639 N N . SER A 1 83 ? -6.566 4.986 22.022 1.00 81.75 83 SER A N 1
ATOM 640 C CA . SER A 1 83 ? -6.116 4.088 23.084 1.00 81.75 83 SER A CA 1
ATOM 641 C C . SER A 1 83 ? -7.051 4.179 24.285 1.00 81.75 83 SER A C 1
ATOM 643 O O . SER A 1 83 ? -7.478 5.271 24.666 1.00 81.75 83 SER A O 1
ATOM 645 N N . LEU A 1 84 ? -7.334 3.033 24.898 1.00 78.94 84 LEU A N 1
ATOM 646 C CA . LEU A 1 84 ? -8.052 2.959 26.170 1.00 78.94 84 LEU A CA 1
ATOM 647 C C . LEU A 1 84 ? -7.164 3.323 27.365 1.00 78.94 84 LEU A C 1
ATOM 649 O O . LEU A 1 84 ? -7.670 3.583 28.457 1.00 78.94 84 LEU A O 1
ATOM 653 N N . LYS A 1 85 ? -5.843 3.351 27.158 1.00 74.38 85 LYS A N 1
ATOM 654 C CA . LYS A 1 85 ? -4.875 3.826 28.142 1.00 74.38 85 LYS A CA 1
ATOM 655 C C . LYS A 1 85 ? -4.881 5.358 28.170 1.00 74.38 85 LYS A C 1
ATOM 657 O O . LYS A 1 85 ? -4.735 5.988 27.120 1.00 74.38 85 LYS A O 1
ATOM 662 N N . GLY A 1 86 ? -5.015 5.939 29.363 1.00 60.34 86 GLY A N 1
ATOM 663 C CA . GLY A 1 86 ? -4.831 7.375 29.586 1.00 60.34 86 GLY A CA 1
ATOM 664 C C . GLY A 1 86 ? -3.416 7.828 29.208 1.00 60.34 86 GLY A C 1
ATOM 665 O O . GLY A 1 86 ? -2.468 7.032 29.215 1.00 60.34 86 GLY A O 1
ATOM 666 N N . LYS A 1 87 ? -3.262 9.100 28.831 1.00 53.50 87 LYS A N 1
ATOM 667 C CA . LYS A 1 87 ? -1.959 9.679 28.487 1.00 53.50 87 LYS A CA 1
ATOM 668 C C . LYS A 1 87 ? -1.279 10.172 29.765 1.00 53.50 87 LYS A C 1
ATOM 670 O O . LYS A 1 87 ? -1.340 11.353 30.043 1.00 53.50 87 LYS A O 1
ATOM 675 N N . ASN A 1 88 ? -0.600 9.266 30.472 1.00 45.31 88 ASN A N 1
ATOM 676 C CA . ASN A 1 88 ? 0.213 9.534 31.671 1.00 45.31 88 ASN A CA 1
ATOM 677 C C . ASN A 1 88 ? -0.589 10.111 32.852 1.00 45.31 88 ASN A C 1
ATOM 679 O O . ASN A 1 88 ? -1.046 11.242 32.799 1.00 45.31 88 ASN A O 1
ATOM 683 N N . GLU A 1 89 ? -0.741 9.323 33.921 1.00 46.28 89 GLU A N 1
ATOM 684 C CA . GLU A 1 89 ? -1.469 9.669 35.165 1.00 46.28 89 GLU A CA 1
ATOM 685 C C . GLU A 1 89 ? -2.971 9.994 35.008 1.00 46.28 89 GLU A C 1
ATOM 687 O O . GLU A 1 89 ? -3.715 9.883 35.979 1.00 46.28 89 GLU A O 1
ATOM 692 N N . ASP A 1 90 ? -3.451 10.239 33.786 1.00 51.12 90 ASP A N 1
ATOM 693 C CA . ASP A 1 90 ? -4.871 10.256 33.442 1.00 51.12 90 ASP A CA 1
ATOM 694 C C . ASP A 1 90 ? -5.525 8.892 33.711 1.00 51.12 90 ASP A C 1
ATOM 696 O O . ASP A 1 90 ? -5.107 7.842 33.199 1.00 51.12 90 ASP A O 1
ATOM 700 N N . VAL A 1 91 ? -6.605 8.946 34.488 1.00 56.88 91 VAL A N 1
ATOM 701 C CA . VAL A 1 91 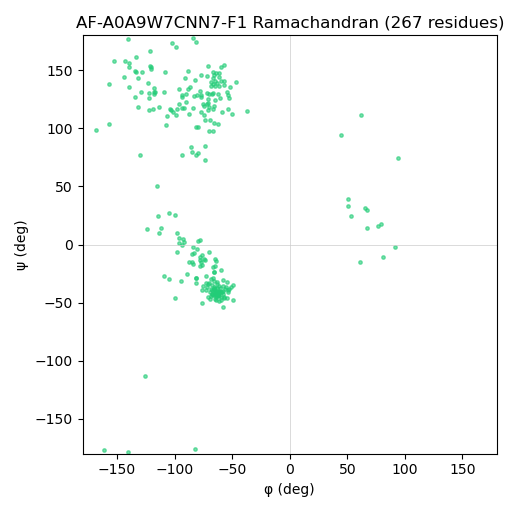? -7.550 7.864 34.779 1.00 56.88 91 VAL A CA 1
ATOM 702 C C . VAL A 1 91 ? -7.982 7.232 33.445 1.00 56.88 91 VAL A C 1
ATOM 704 O O . VAL A 1 91 ? -8.601 7.872 32.597 1.00 56.88 91 VAL A O 1
ATOM 707 N N . GLY A 1 92 ? -7.575 5.979 33.202 1.00 65.19 92 GLY A N 1
ATOM 708 C CA . GLY A 1 92 ? -7.937 5.239 31.988 1.00 65.19 92 GLY A CA 1
ATOM 709 C C . GLY A 1 92 ? -9.457 5.141 31.802 1.00 65.19 92 GLY A C 1
ATOM 710 O O . GLY A 1 92 ? -10.218 5.176 32.761 1.00 65.19 92 GLY A O 1
ATOM 711 N N . LEU A 1 93 ? -9.925 4.981 30.565 1.00 81.06 93 LEU A N 1
ATOM 712 C CA . LEU A 1 93 ? -11.368 4.934 30.291 1.00 81.06 93 LEU A CA 1
ATOM 713 C C . LEU A 1 93 ? -12.012 3.673 30.897 1.00 81.06 93 LEU A C 1
ATOM 715 O O . LEU A 1 93 ? -11.387 2.610 30.860 1.00 81.06 93 LEU A O 1
ATOM 719 N N . GLY A 1 94 ? -13.243 3.750 31.413 1.00 79.75 94 GLY A N 1
ATOM 720 C CA . GLY A 1 94 ? -13.972 2.565 31.886 1.00 79.75 94 GLY A CA 1
ATOM 721 C C . GLY A 1 94 ? -13.348 1.872 33.099 1.00 79.75 94 GLY A C 1
ATOM 722 O O . GLY A 1 94 ? -13.408 0.649 33.177 1.00 79.75 94 GLY A O 1
ATOM 723 N N . LEU A 1 95 ? -12.677 2.597 33.999 1.00 81.19 95 LEU A N 1
ATOM 724 C CA . LEU A 1 95 ? -11.997 1.986 35.153 1.00 81.19 95 LEU A CA 1
ATOM 725 C C . LEU A 1 95 ? -12.959 1.383 36.180 1.00 81.19 95 LEU A C 1
ATOM 727 O O . LEU A 1 95 ? -12.672 0.332 36.753 1.00 81.19 95 LEU A O 1
ATOM 731 N N . ASP A 1 96 ? -14.109 2.013 36.365 1.00 81.06 96 ASP A N 1
ATOM 732 C CA . ASP A 1 96 ? -15.169 1.571 37.258 1.00 81.06 96 ASP A CA 1
ATOM 733 C C . ASP A 1 96 ? -16.540 1.816 36.613 1.00 81.06 96 ASP A C 1
ATOM 735 O O . ASP A 1 96 ? -16.651 2.259 35.466 1.00 81.06 96 ASP A O 1
ATOM 739 N N . LYS A 1 97 ? -17.596 1.471 37.347 1.00 78.31 97 LYS A N 1
ATOM 740 C CA . LYS A 1 97 ? -18.975 1.576 36.875 1.00 78.31 97 LYS A CA 1
ATOM 741 C C . LYS A 1 97 ? -19.430 3.029 36.671 1.00 78.31 97 LYS A C 1
ATOM 743 O O . LYS A 1 97 ? -20.279 3.251 35.812 1.00 78.31 97 LYS A O 1
ATOM 748 N N . ASP A 1 98 ? -18.874 3.981 37.416 1.00 77.50 98 ASP A N 1
ATOM 749 C CA . ASP A 1 98 ? -19.243 5.400 37.344 1.00 77.50 98 ASP A CA 1
ATOM 750 C C . ASP A 1 98 ? -18.547 6.093 36.161 1.00 77.50 98 ASP A C 1
ATOM 752 O O . ASP A 1 98 ? -19.109 6.987 35.535 1.00 77.50 98 ASP A O 1
ATOM 756 N N . HIS A 1 99 ? -17.368 5.596 35.779 1.00 80.25 99 HIS A N 1
ATOM 757 C CA . HIS A 1 99 ? -16.606 6.014 34.601 1.00 80.25 99 HIS A CA 1
ATOM 758 C C . HIS A 1 99 ? -16.782 5.062 33.406 1.00 80.25 99 HIS A C 1
ATOM 760 O O . HIS A 1 99 ? -15.887 4.942 32.563 1.00 80.25 99 HIS A O 1
ATOM 766 N N . ALA A 1 100 ? -17.902 4.336 33.351 1.00 86.12 100 ALA A N 1
ATOM 767 C CA . ALA A 1 100 ? -18.172 3.355 32.310 1.00 86.12 100 ALA A CA 1
ATOM 768 C C . ALA A 1 100 ? -18.304 4.011 30.925 1.00 86.12 100 ALA A C 1
ATOM 770 O O . ALA A 1 100 ? -19.000 5.011 30.747 1.00 86.12 100 ALA A O 1
ATOM 771 N N . LEU A 1 101 ? -17.691 3.384 29.919 1.00 89.38 101 LEU A N 1
ATOM 772 C CA . LEU A 1 101 ? -17.853 3.781 28.520 1.00 89.38 101 LEU A CA 1
ATOM 773 C C . LEU A 1 101 ? -19.309 3.603 28.080 1.00 89.38 101 LEU A C 1
ATOM 775 O O . LEU A 1 101 ? -19.919 2.572 28.361 1.00 89.38 101 LEU A O 1
ATOM 779 N N . VAL A 1 102 ? -19.853 4.544 27.314 1.00 87.44 102 VAL A N 1
ATOM 780 C CA . VAL A 1 102 ? -21.198 4.393 26.736 1.00 87.44 102 VAL A CA 1
ATOM 781 C C . VAL A 1 102 ? -21.071 3.812 25.333 1.00 87.44 102 VAL A C 1
ATOM 783 O O . VAL A 1 102 ? -20.452 4.416 24.459 1.00 87.44 102 VAL A O 1
ATOM 786 N N . VAL A 1 103 ? -21.630 2.623 25.123 1.00 91.31 103 VAL A N 1
ATOM 787 C CA . VAL A 1 103 ? -21.648 1.909 23.844 1.00 91.31 103 VAL A CA 1
ATOM 788 C C . VAL A 1 103 ? -23.056 1.982 23.272 1.00 91.31 103 VAL A C 1
ATOM 790 O O . VAL A 1 103 ? -23.978 1.371 23.803 1.00 91.31 103 VAL A O 1
ATOM 793 N N . VAL A 1 104 ? -23.213 2.724 22.185 1.00 89.31 104 VAL A N 1
ATOM 794 C CA . VAL A 1 104 ? -24.502 2.972 21.539 1.00 89.31 104 VAL A CA 1
ATOM 795 C C . VAL A 1 104 ? -24.697 1.999 20.386 1.00 89.31 104 VAL A C 1
ATOM 797 O O . VAL A 1 104 ? -23.802 1.821 19.551 1.00 89.31 104 VAL A O 1
ATOM 800 N N . VAL A 1 105 ? -25.883 1.401 20.326 1.00 88.19 105 VAL A N 1
ATOM 801 C CA . VAL A 1 105 ? -26.348 0.571 19.217 1.00 88.19 105 VAL A CA 1
ATOM 802 C C . VAL A 1 105 ? -27.249 1.421 18.312 1.00 88.19 105 VAL A C 1
ATOM 804 O O . VAL A 1 105 ? -28.345 1.779 18.735 1.00 88.19 105 VAL A O 1
ATOM 807 N N . PRO A 1 106 ? -26.827 1.752 17.077 1.00 81.25 106 PRO A N 1
ATOM 808 C CA . PRO A 1 106 ? -27.652 2.539 16.164 1.00 81.25 106 PRO A CA 1
ATOM 809 C C . PRO A 1 106 ? -28.937 1.806 15.746 1.00 81.25 106 PRO A C 1
ATOM 811 O O . PRO A 1 106 ? -28.890 0.604 15.450 1.00 81.25 106 PRO A O 1
ATOM 814 N N . GLU A 1 107 ? -30.062 2.521 15.645 1.00 68.69 107 GLU A N 1
ATOM 815 C CA . GLU A 1 107 ? -31.264 2.002 14.985 1.00 68.69 107 GLU A CA 1
ATOM 816 C C . GLU A 1 107 ? -30.957 1.706 13.507 1.00 68.69 107 GLU A C 1
ATOM 818 O O . GLU A 1 107 ? -30.238 2.447 12.835 1.00 68.69 107 GLU A O 1
ATOM 823 N N . GLY A 1 108 ? -31.435 0.559 13.012 1.00 59.28 108 GLY A N 1
ATOM 824 C CA . GLY A 1 108 ? -31.120 0.046 11.669 1.00 59.28 108 GLY A CA 1
ATOM 825 C C . GLY A 1 108 ? -29.900 -0.886 11.586 1.00 59.28 108 GLY A C 1
ATOM 826 O O . GLY A 1 108 ? -29.620 -1.438 10.524 1.00 59.28 108 GLY A O 1
ATOM 827 N N . ALA A 1 109 ? -29.192 -1.138 12.694 1.00 53.31 109 ALA A N 1
ATOM 828 C CA . ALA A 1 109 ? -28.095 -2.114 12.723 1.00 53.31 109 ALA A CA 1
ATOM 829 C C . ALA A 1 109 ? -28.569 -3.587 12.699 1.00 5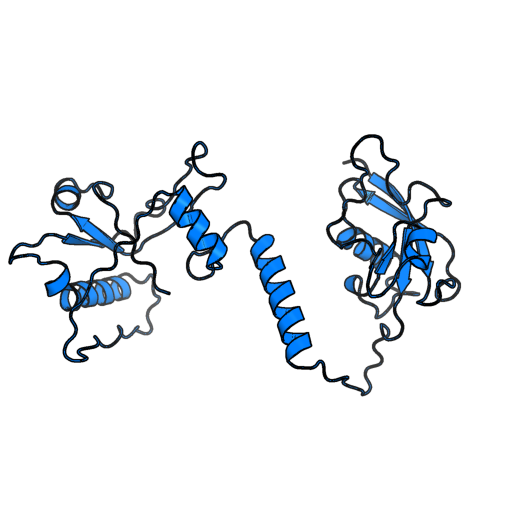3.31 109 ALA A C 1
ATOM 831 O O . ALA A 1 109 ? -27.759 -4.492 12.478 1.00 53.31 109 ALA A O 1
ATOM 832 N N . VAL A 1 110 ? -29.867 -3.838 12.912 1.00 46.22 110 VAL A N 1
ATOM 833 C CA . VAL A 1 110 ? -30.498 -5.150 12.718 1.00 46.22 110 VAL A CA 1
ATOM 834 C C . VAL A 1 110 ? -30.788 -5.308 11.229 1.00 46.22 110 VAL A C 1
ATOM 836 O O . VAL A 1 110 ? -31.739 -4.740 10.702 1.00 46.22 110 VAL A O 1
ATOM 839 N N . ARG A 1 111 ? -29.940 -6.066 10.532 1.00 44.09 111 ARG A N 1
ATOM 840 C CA . ARG A 1 111 ? -30.202 -6.465 9.147 1.00 44.09 111 ARG A CA 1
ATOM 841 C C . ARG A 1 111 ? -31.283 -7.543 9.123 1.00 44.09 111 ARG A C 1
ATOM 843 O O . ARG A 1 111 ? -30.957 -8.724 9.045 1.00 44.09 111 ARG A O 1
ATOM 850 N N . ASP A 1 112 ? -32.547 -7.135 9.145 1.00 36.47 112 ASP A N 1
ATOM 851 C CA . ASP A 1 112 ? -33.563 -7.923 8.457 1.00 36.47 112 ASP A CA 1
ATOM 852 C C . ASP A 1 112 ? -33.337 -7.750 6.955 1.00 36.47 112 ASP A C 1
ATOM 854 O O . ASP A 1 112 ? -33.261 -6.642 6.418 1.00 36.47 112 ASP A O 1
ATOM 858 N N . ILE A 1 113 ? -33.126 -8.877 6.279 1.00 41.19 113 ILE A N 1
ATOM 859 C CA . ILE A 1 113 ? -32.919 -8.957 4.836 1.00 41.19 113 ILE A CA 1
ATOM 860 C C . ILE A 1 113 ? -34.271 -8.717 4.163 1.00 41.19 113 ILE A C 1
ATOM 862 O O . ILE A 1 113 ? -34.873 -9.647 3.650 1.00 41.19 113 ILE A O 1
ATOM 866 N N . THR A 1 114 ? -34.764 -7.482 4.159 1.00 35.47 114 THR A N 1
ATOM 867 C CA . THR A 1 114 ? -35.858 -7.063 3.275 1.00 35.47 114 THR A CA 1
ATOM 868 C C . THR A 1 114 ? -35.836 -5.551 3.075 1.00 35.47 114 THR A C 1
ATOM 870 O O . THR A 1 114 ? -36.246 -4.787 3.937 1.00 35.47 114 THR A O 1
ATOM 873 N N . ALA A 1 115 ? -35.345 -5.167 1.894 1.00 41.56 115 ALA A N 1
ATOM 874 C CA . ALA A 1 115 ? -35.717 -3.995 1.102 1.00 41.56 115 ALA A CA 1
ATOM 875 C C . ALA A 1 115 ? -35.886 -2.634 1.811 1.00 41.56 115 ALA A C 1
ATOM 877 O O . ALA A 1 115 ? -36.989 -2.248 2.176 1.00 41.56 115 ALA A O 1
ATOM 878 N N . ALA A 1 116 ? -34.812 -1.840 1.812 1.00 33.06 116 ALA A N 1
ATOM 879 C CA . ALA A 1 116 ? -34.836 -0.443 1.360 1.00 33.06 116 ALA A CA 1
ATOM 880 C C . ALA A 1 116 ? -33.389 0.045 1.220 1.00 33.06 116 ALA A C 1
ATOM 882 O O . ALA A 1 116 ? -32.723 0.390 2.192 1.00 33.06 116 ALA A O 1
ATOM 883 N N . THR A 1 117 ? -32.873 0.024 -0.006 1.00 35.31 117 THR A N 1
ATOM 884 C CA . THR A 1 117 ? -31.577 0.611 -0.340 1.00 35.31 117 THR A CA 1
ATOM 885 C C . THR A 1 117 ? -31.716 2.127 -0.257 1.00 35.31 117 THR A C 1
ATOM 887 O O . THR A 1 117 ? -32.182 2.753 -1.208 1.00 35.31 117 THR A O 1
ATOM 890 N N . THR A 1 118 ? -31.317 2.739 0.856 1.00 39.69 118 THR A N 1
ATOM 891 C CA . THR A 1 118 ? -31.003 4.169 0.845 1.00 39.69 118 THR A CA 1
ATOM 892 C C . THR A 1 118 ? -29.774 4.317 -0.041 1.00 39.69 118 THR A C 1
ATOM 894 O O . THR A 1 118 ? -28.676 3.887 0.317 1.00 39.69 118 THR A O 1
ATO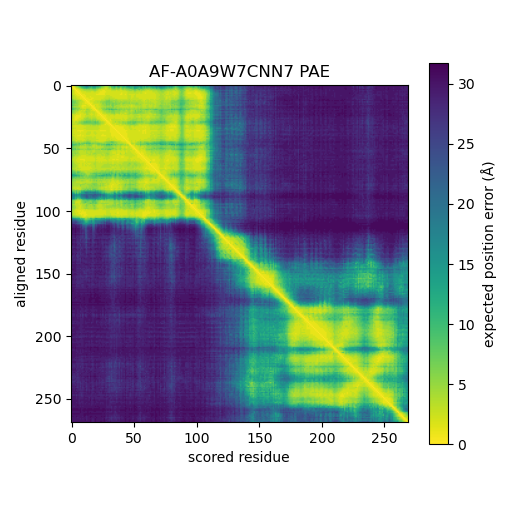M 897 N N . GLN A 1 119 ? -29.987 4.816 -1.256 1.00 38.38 119 GLN A N 1
ATOM 898 C CA . GLN A 1 119 ? -28.917 5.091 -2.201 1.00 38.38 119 GLN A CA 1
ATOM 899 C C . GLN A 1 119 ? -28.021 6.161 -1.578 1.00 38.38 119 GLN A C 1
ATOM 901 O O . GLN A 1 119 ? -28.393 7.330 -1.510 1.00 38.38 119 GLN A O 1
ATOM 906 N N . LEU A 1 120 ? -26.857 5.741 -1.081 1.00 43.03 120 LEU A N 1
ATOM 907 C CA . LEU A 1 120 ? -25.754 6.653 -0.811 1.00 43.03 120 LEU A CA 1
ATOM 908 C C . LEU A 1 120 ? -25.508 7.438 -2.100 1.00 43.03 120 LEU A C 1
ATOM 910 O O . LEU A 1 120 ? -25.352 6.839 -3.168 1.00 43.03 120 LEU A O 1
ATOM 914 N N . THR A 1 121 ? -25.515 8.766 -2.017 1.00 48.03 121 THR A N 1
ATOM 915 C CA . THR A 1 121 ? -25.166 9.592 -3.173 1.00 48.03 121 THR A CA 1
ATOM 916 C C . THR A 1 121 ? -23.730 9.274 -3.582 1.00 48.03 121 THR A C 1
ATOM 918 O O . THR A 1 121 ? -22.900 8.932 -2.735 1.00 48.03 121 THR A O 1
ATOM 921 N N . ALA A 1 122 ? -23.427 9.361 -4.880 1.00 43.09 122 ALA A N 1
ATOM 922 C CA . ALA A 1 122 ? -22.092 9.054 -5.399 1.00 43.09 122 ALA A CA 1
ATOM 923 C C . ALA A 1 122 ? -20.993 9.801 -4.618 1.00 43.09 122 ALA A C 1
ATOM 925 O O . ALA A 1 122 ? -19.983 9.203 -4.272 1.00 43.09 122 ALA A O 1
ATOM 926 N N . GLU A 1 123 ? -21.266 11.040 -4.203 1.00 40.91 123 GLU A N 1
ATOM 927 C CA . GLU A 1 123 ? -20.375 11.869 -3.384 1.00 40.91 123 GLU A CA 1
ATOM 928 C C . GLU A 1 123 ? -20.142 11.318 -1.966 1.00 40.91 123 GLU A C 1
ATOM 930 O O . GLU A 1 123 ? -19.025 11.377 -1.454 1.00 40.91 123 GLU A O 1
ATOM 935 N N . GLN A 1 124 ? -21.164 10.748 -1.313 1.00 48.62 124 GLN A N 1
ATOM 936 C CA . GLN A 1 124 ? -21.008 10.112 0.001 1.00 48.62 124 GLN A CA 1
ATOM 937 C C . GLN A 1 124 ? -20.244 8.790 -0.098 1.00 48.62 124 GLN A C 1
ATOM 939 O O . GLN A 1 124 ? -19.447 8.482 0.792 1.00 48.62 124 GLN A O 1
ATOM 944 N N . VAL A 1 125 ? -20.449 8.019 -1.171 1.00 46.66 125 VAL A N 1
ATOM 945 C CA . VAL A 1 125 ? -19.672 6.798 -1.441 1.00 46.66 125 VAL A CA 1
ATOM 946 C C . VAL A 1 125 ? -18.222 7.149 -1.760 1.00 46.66 125 VAL A C 1
ATOM 948 O O . VAL A 1 125 ? -17.320 6.517 -1.219 1.00 46.66 125 VAL A O 1
ATOM 951 N N . GLU A 1 126 ? -17.991 8.186 -2.559 1.00 37.94 126 GLU A N 1
ATOM 952 C CA . GLU A 1 126 ? -16.664 8.639 -2.970 1.00 37.94 126 GLU A CA 1
ATOM 953 C C . GLU A 1 126 ? -15.879 9.237 -1.796 1.00 37.94 126 GLU A C 1
ATOM 955 O O . GLU A 1 126 ? -14.739 8.840 -1.565 1.00 37.94 126 GLU A O 1
ATOM 960 N N . MET A 1 127 ? -16.498 10.076 -0.954 1.00 43.84 127 MET A N 1
ATOM 961 C CA . MET A 1 127 ? -15.873 10.547 0.293 1.00 43.84 127 MET A CA 1
ATOM 962 C C . MET A 1 127 ? -15.554 9.399 1.252 1.00 43.84 127 MET A C 1
ATOM 964 O O . MET A 1 127 ? -14.497 9.395 1.885 1.00 43.84 127 MET A O 1
ATOM 968 N N . SER A 1 128 ? -16.454 8.421 1.376 1.00 46.69 128 SER A N 1
ATOM 969 C CA . SER A 1 128 ? -16.246 7.268 2.256 1.00 46.69 128 SER A CA 1
ATOM 970 C C . SER A 1 128 ? -15.141 6.352 1.726 1.00 46.69 128 SER A C 1
ATOM 972 O O . SER A 1 128 ? -14.299 5.906 2.503 1.00 46.69 128 SER A O 1
ATOM 974 N N . MET A 1 129 ? -15.090 6.117 0.410 1.00 39.66 129 MET A N 1
ATOM 975 C CA . MET A 1 129 ? -14.021 5.363 -0.245 1.00 39.66 129 MET A CA 1
ATOM 976 C C . MET A 1 129 ? -12.683 6.085 -0.140 1.00 39.66 129 MET A C 1
ATOM 978 O O . MET A 1 129 ? -11.717 5.460 0.282 1.00 39.66 129 MET A O 1
ATOM 982 N N . ASN A 1 130 ? -12.622 7.386 -0.424 1.00 39.38 130 ASN A N 1
ATOM 983 C CA . ASN A 1 130 ? -11.386 8.162 -0.331 1.00 39.38 130 ASN A CA 1
ATOM 984 C C . ASN A 1 130 ? -10.857 8.189 1.104 1.00 39.38 130 ASN A C 1
ATOM 986 O O . ASN A 1 130 ? -9.677 7.946 1.321 1.00 39.38 130 ASN A O 1
ATOM 990 N N . LYS A 1 131 ? -11.727 8.342 2.107 1.00 49.78 131 LYS A N 1
ATOM 991 C CA . LYS A 1 131 ? -11.328 8.303 3.522 1.00 49.78 131 LYS A CA 1
ATOM 992 C C . LYS A 1 131 ? -10.821 6.924 3.961 1.00 49.78 131 LYS A C 1
ATOM 994 O O . LYS A 1 131 ? -9.894 6.834 4.765 1.00 49.78 131 LYS A O 1
ATOM 999 N N . VAL A 1 132 ? -11.411 5.844 3.444 1.00 46.44 132 VAL A N 1
ATOM 1000 C CA . VAL A 1 132 ? -10.968 4.462 3.702 1.00 46.44 132 VAL A CA 1
ATOM 1001 C C . VAL A 1 132 ? -9.657 4.149 2.975 1.00 46.44 132 VAL A C 1
ATOM 1003 O O . VAL A 1 132 ? -8.787 3.496 3.555 1.00 46.44 132 VAL A O 1
ATOM 1006 N N . LEU A 1 133 ? -9.488 4.630 1.741 1.00 42.84 133 LEU A N 1
ATOM 1007 C CA . LEU A 1 133 ? -8.254 4.506 0.966 1.00 42.84 133 LEU A CA 1
ATOM 1008 C C . LEU A 1 133 ? -7.125 5.317 1.612 1.00 42.84 133 LEU A C 1
ATOM 1010 O O . LEU A 1 133 ? -6.060 4.761 1.836 1.00 42.84 133 LEU A O 1
ATOM 1014 N N . GLU A 1 134 ? -7.377 6.544 2.067 1.00 49.78 134 GLU A N 1
ATOM 1015 C CA . GLU A 1 134 ? -6.411 7.358 2.818 1.00 49.78 134 GLU A CA 1
ATOM 1016 C C . GLU A 1 134 ? -6.036 6.739 4.172 1.00 49.78 134 GLU A C 1
ATOM 1018 O O . GLU A 1 134 ? -4.873 6.755 4.570 1.00 49.78 134 GLU A O 1
ATOM 1023 N N . GLU A 1 135 ? -6.993 6.161 4.907 1.00 50.06 135 GLU A N 1
ATOM 1024 C CA . GLU A 1 135 ? -6.708 5.439 6.152 1.00 50.06 135 GLU A CA 1
ATOM 1025 C C . GLU A 1 135 ? -5.860 4.183 5.904 1.00 50.06 135 GLU A C 1
ATOM 1027 O O . GLU A 1 135 ? -4.920 3.915 6.662 1.00 50.06 135 GLU A O 1
ATOM 1032 N N . ARG A 1 136 ? -6.167 3.425 4.844 1.00 47.56 136 ARG A N 1
ATOM 1033 C CA . ARG A 1 136 ? -5.382 2.269 4.385 1.00 47.56 136 ARG A CA 1
ATOM 1034 C C . ARG A 1 136 ? -3.977 2.703 3.961 1.00 47.56 136 ARG A C 1
ATOM 1036 O O . ARG A 1 136 ? -3.000 2.085 4.385 1.00 47.56 136 ARG A O 1
ATOM 1043 N N . ASP A 1 137 ? -3.880 3.807 3.234 1.00 45.91 137 ASP A N 1
ATOM 1044 C CA . ASP A 1 137 ? -2.642 4.417 2.758 1.00 45.91 137 ASP A CA 1
ATOM 1045 C C . ASP A 1 137 ? -1.932 5.246 3.826 1.00 45.91 137 ASP A C 1
ATOM 1047 O O . ASP A 1 137 ? -0.911 5.866 3.552 1.00 45.91 137 ASP A O 1
ATOM 1051 N N . ARG A 1 138 ? -2.445 5.293 5.056 1.00 51.81 138 ARG A N 1
ATOM 1052 C CA . ARG A 1 138 ? -1.746 5.823 6.232 1.00 51.81 138 ARG A CA 1
ATOM 1053 C C . ARG A 1 138 ? -1.255 4.699 7.139 1.00 51.81 138 ARG A C 1
ATOM 1055 O O . ARG A 1 138 ? -0.246 4.870 7.815 1.00 51.81 138 ARG A O 1
ATOM 1062 N N . LYS A 1 139 ? -1.963 3.565 7.148 1.00 52.22 139 LYS A N 1
ATOM 1063 C CA . LYS A 1 139 ? -1.663 2.365 7.946 1.00 52.22 139 LYS A CA 1
ATOM 1064 C C . LYS A 1 139 ? -0.705 1.391 7.255 1.00 52.22 139 LYS A C 1
ATOM 1066 O O . LYS A 1 139 ? -0.167 0.520 7.931 1.00 52.22 139 LYS A O 1
ATOM 1071 N N . ARG A 1 140 ? -0.476 1.513 5.942 1.00 45.69 140 ARG A N 1
ATOM 1072 C CA . ARG A 1 140 ? 0.560 0.738 5.246 1.00 45.69 140 ARG A CA 1
ATOM 1073 C C . ARG A 1 140 ? 1.951 1.149 5.730 1.00 45.69 140 ARG A C 1
ATOM 1075 O O . ARG A 1 140 ? 2.271 2.334 5.775 1.00 45.69 140 ARG A O 1
ATOM 1082 N N . SER A 1 141 ? 2.763 0.161 6.080 1.00 47.97 141 SER A N 1
ATOM 1083 C CA . SER A 1 141 ? 4.185 0.317 6.420 1.00 47.97 141 SER A CA 1
ATOM 1084 C C . SER A 1 141 ? 5.077 0.313 5.176 1.00 47.97 141 SER A C 1
ATOM 1086 O O . SER A 1 141 ? 6.238 0.697 5.242 1.00 47.97 141 SER A O 1
ATOM 1088 N N . GLU A 1 142 ? 4.517 -0.136 4.053 1.00 46.78 142 GLU A N 1
ATOM 1089 C CA . GLU A 1 142 ? 5.185 -0.357 2.777 1.00 46.78 142 GLU A CA 1
ATOM 1090 C C . GLU A 1 142 ? 4.305 0.234 1.672 1.00 46.78 142 GLU A C 1
ATOM 1092 O O . GLU A 1 142 ? 3.107 -0.062 1.585 1.00 46.78 142 GLU A O 1
ATOM 1097 N N . TYR A 1 143 ? 4.893 1.088 0.841 1.00 48.53 143 TYR A N 1
ATOM 1098 C CA . TYR A 1 143 ? 4.238 1.665 -0.328 1.00 48.53 143 TYR A CA 1
ATOM 1099 C C . TYR A 1 143 ? 5.072 1.302 -1.540 1.00 48.53 143 TYR A C 1
ATOM 1101 O O . TYR A 1 143 ? 6.265 1.598 -1.577 1.00 48.53 143 TYR A O 1
ATOM 1109 N N . SER A 1 144 ? 4.437 0.696 -2.541 1.00 49.59 144 SER A N 1
ATOM 1110 C CA . SER A 1 144 ? 5.014 0.730 -3.880 1.00 49.59 144 SER A CA 1
ATOM 1111 C C . SER A 1 144 ? 4.929 2.168 -4.375 1.00 49.59 144 SER A C 1
ATOM 1113 O O . SER A 1 144 ? 3.877 2.792 -4.206 1.00 49.59 144 SER A O 1
ATOM 1115 N N . ILE A 1 145 ? 5.997 2.680 -4.992 1.00 55.44 145 ILE A N 1
ATOM 1116 C CA . ILE A 1 145 ? 6.024 4.021 -5.600 1.00 55.44 145 ILE A CA 1
ATOM 1117 C C . ILE A 1 145 ? 4.851 4.185 -6.579 1.00 55.44 145 ILE A C 1
ATOM 1119 O O . ILE A 1 145 ? 4.173 5.205 -6.535 1.00 55.44 145 ILE A O 1
ATOM 1123 N N . SER A 1 146 ? 4.518 3.138 -7.342 1.00 49.59 146 SER A N 1
ATOM 1124 C CA . SER A 1 146 ? 3.374 3.111 -8.271 1.00 49.59 146 SER A CA 1
ATOM 1125 C C . SER A 1 146 ? 1.996 3.219 -7.604 1.00 49.59 146 SER A C 1
ATOM 1127 O O . SER A 1 146 ? 1.006 3.537 -8.250 1.00 49.59 146 SER A O 1
ATOM 1129 N N . THR A 1 147 ? 1.912 2.953 -6.301 1.00 54.25 147 THR A N 1
ATOM 1130 C CA . THR A 1 147 ? 0.682 3.079 -5.498 1.00 54.25 147 THR A CA 1
ATOM 1131 C C . THR A 1 147 ? 0.795 4.188 -4.453 1.00 54.25 147 THR A C 1
ATOM 1133 O O . THR A 1 147 ? -0.022 4.268 -3.538 1.00 54.25 147 THR A O 1
ATOM 1136 N N . CYS A 1 148 ? 1.853 5.000 -4.524 1.00 55.34 148 CYS A N 1
ATOM 1137 C CA . CYS A 1 148 ? 2.151 6.019 -3.534 1.00 55.34 148 CYS A CA 1
ATOM 1138 C C . CYS A 1 148 ? 1.342 7.290 -3.839 1.00 55.34 148 CYS A C 1
ATOM 1140 O O . CYS A 1 148 ? 1.416 7.806 -4.953 1.00 55.34 148 CYS A O 1
ATOM 1142 N N . PRO A 1 149 ? 0.596 7.849 -2.868 1.00 64.81 149 PRO A N 1
ATOM 1143 C CA . PRO A 1 149 ? -0.055 9.141 -3.055 1.00 64.81 149 PRO A CA 1
ATOM 1144 C C . PRO A 1 149 ? 0.969 10.233 -3.414 1.00 64.81 149 PRO A C 1
ATOM 1146 O O . PRO A 1 149 ? 2.014 10.327 -2.767 1.00 64.81 149 PRO A O 1
ATOM 1149 N N . ARG A 1 150 ? 0.657 11.115 -4.379 1.00 63.75 150 ARG A N 1
ATOM 1150 C CA . ARG A 1 150 ? 1.565 12.185 -4.871 1.00 63.75 150 ARG A CA 1
ATOM 1151 C C . ARG A 1 150 ? 2.205 13.037 -3.767 1.00 63.75 150 ARG A C 1
ATOM 1153 O O . ARG A 1 150 ? 3.348 13.480 -3.889 1.00 63.75 150 ARG A O 1
ATOM 1160 N N . SER A 1 151 ? 1.479 13.282 -2.676 1.00 63.84 151 SER A N 1
ATOM 1161 C CA . SER A 1 151 ? 1.978 14.028 -1.514 1.00 63.84 151 SER A CA 1
ATOM 1162 C C . SER A 1 151 ? 3.103 13.289 -0.780 1.00 63.84 151 SER A C 1
ATOM 1164 O O . SER A 1 151 ? 4.082 13.908 -0.364 1.00 63.84 151 SER A O 1
ATOM 1166 N N . LYS A 1 152 ? 3.008 11.960 -0.669 1.00 65.81 152 LYS A N 1
ATOM 1167 C CA . LYS A 1 152 ? 4.057 11.103 -0.108 1.00 65.81 152 LYS A CA 1
ATOM 1168 C C . LYS A 1 152 ? 5.207 10.897 -1.085 1.00 65.81 152 LYS A C 1
ATOM 1170 O O . LYS A 1 152 ? 6.355 10.945 -0.665 1.00 65.81 152 LYS A O 1
ATOM 1175 N N . GLU A 1 153 ? 4.919 10.731 -2.373 1.00 68.00 153 GLU A N 1
ATOM 1176 C CA . GLU A 1 153 ? 5.941 10.623 -3.419 1.00 68.00 153 GLU A CA 1
ATOM 1177 C C . GLU A 1 153 ? 6.864 11.852 -3.427 1.00 68.00 153 GLU A C 1
ATOM 1179 O O . GLU A 1 153 ? 8.086 11.721 -3.435 1.00 68.00 153 GLU A O 1
ATOM 1184 N N . THR A 1 154 ? 6.282 13.052 -3.340 1.00 68.12 154 THR A N 1
ATOM 1185 C CA . THR A 1 154 ? 7.029 14.320 -3.300 1.00 68.12 154 THR A CA 1
ATOM 1186 C C . THR A 1 154 ? 7.925 14.412 -2.063 1.00 68.12 154 THR A C 1
ATOM 1188 O O . THR A 1 154 ? 9.095 14.782 -2.170 1.00 68.12 154 THR A O 1
ATOM 1191 N N . LEU A 1 155 ? 7.405 14.022 -0.893 1.00 69.44 155 LEU A N 1
ATOM 1192 C CA . LEU A 1 155 ? 8.174 13.972 0.353 1.00 69.44 155 LEU A CA 1
ATOM 1193 C C . LEU A 1 155 ? 9.356 12.994 0.247 1.00 69.44 155 LEU A C 1
ATOM 1195 O O . LEU A 1 155 ? 10.469 13.330 0.643 1.00 69.44 155 LEU A O 1
ATOM 1199 N N . VAL A 1 156 ? 9.126 11.807 -0.324 1.00 66.62 156 VAL A N 1
ATOM 1200 C CA . VAL A 1 156 ? 10.160 10.782 -0.533 1.00 66.62 156 VAL A CA 1
ATOM 1201 C C . VAL A 1 156 ? 11.237 11.282 -1.499 1.00 66.62 156 VAL A C 1
ATOM 1203 O O . VAL A 1 156 ? 12.421 11.168 -1.188 1.00 66.62 156 VAL A O 1
ATOM 1206 N N . LYS A 1 157 ? 10.854 11.905 -2.624 1.00 69.19 157 LYS A N 1
ATOM 1207 C CA . LYS A 1 157 ? 11.798 12.512 -3.583 1.00 69.19 157 LYS A CA 1
ATOM 1208 C C . LYS A 1 157 ? 12.691 13.557 -2.913 1.00 69.19 157 LYS A C 1
ATOM 1210 O O . LYS A 1 157 ? 13.908 13.510 -3.076 1.00 69.19 157 LYS A O 1
ATOM 1215 N N . GLN A 1 158 ? 12.108 14.444 -2.104 1.00 69.00 158 GLN A N 1
ATOM 1216 C CA . GLN A 1 158 ? 12.854 15.476 -1.382 1.00 69.00 158 GLN A CA 1
ATOM 1217 C C . GLN A 1 158 ? 13.812 14.884 -0.337 1.00 69.00 158 GLN A C 1
ATOM 1219 O O . GLN A 1 158 ? 14.960 15.313 -0.247 1.00 69.00 158 GLN A O 1
ATOM 1224 N N . GLN A 1 159 ? 13.373 13.887 0.438 1.00 64.75 159 GLN A N 1
ATOM 1225 C CA . GLN A 1 159 ? 14.202 13.252 1.472 1.00 64.75 159 GLN A CA 1
ATOM 1226 C C . GLN A 1 159 ? 15.363 12.438 0.888 1.00 64.75 159 GLN A C 1
ATOM 1228 O O . GLN A 1 159 ? 16.476 12.466 1.417 1.00 64.75 159 GLN A O 1
ATOM 1233 N N . LEU A 1 160 ? 15.123 11.746 -0.227 1.00 62.53 160 LEU A N 1
ATOM 1234 C CA . LEU A 1 160 ? 16.155 11.004 -0.948 1.00 62.53 160 LEU A CA 1
ATOM 1235 C C . LEU A 1 160 ? 17.119 11.923 -1.716 1.00 62.53 160 LEU A C 1
ATOM 1237 O O . LEU A 1 160 ? 18.190 11.473 -2.116 1.00 62.53 160 LEU A O 1
ATOM 1241 N N . GLY A 1 161 ? 16.781 13.206 -1.886 1.00 64.62 161 GLY A N 1
ATOM 1242 C CA . GLY A 1 161 ? 17.549 14.132 -2.719 1.00 64.62 161 GLY A CA 1
ATOM 1243 C C . GLY A 1 161 ? 17.477 13.771 -4.203 1.00 64.62 161 GLY A C 1
ATOM 1244 O O . GLY A 1 161 ? 18.438 14.000 -4.932 1.00 64.62 161 GLY A O 1
ATOM 1245 N N . LEU A 1 162 ? 16.368 13.163 -4.641 1.00 64.25 162 LEU A N 1
ATOM 1246 C CA . LEU A 1 162 ? 16.146 12.828 -6.043 1.00 64.25 162 LEU A CA 1
ATOM 1247 C C . LEU A 1 162 ? 15.803 14.100 -6.812 1.00 64.25 162 LEU A C 1
ATOM 1249 O O . LEU A 1 162 ? 14.810 14.770 -6.522 1.00 64.25 162 LEU A O 1
ATOM 1253 N N . GLU A 1 163 ? 16.609 14.408 -7.817 1.00 54.84 163 GLU A N 1
ATOM 1254 C CA . GLU A 1 163 ? 16.333 15.492 -8.746 1.00 54.84 163 GLU A CA 1
ATOM 1255 C C . GLU A 1 163 ? 15.515 14.947 -9.920 1.00 54.84 163 GLU A C 1
ATOM 1257 O O . GLU A 1 163 ? 15.915 13.995 -10.595 1.00 54.84 163 GLU A O 1
ATOM 1262 N N . TYR A 1 164 ? 14.338 15.528 -10.153 1.00 54.56 164 TYR A N 1
ATOM 1263 C CA . TYR A 1 164 ? 13.545 15.191 -11.327 1.00 54.56 164 TYR A CA 1
ATOM 1264 C C . TYR A 1 164 ? 14.188 15.829 -12.556 1.00 54.56 164 TYR A C 1
ATOM 1266 O O . TYR A 1 164 ? 14.170 17.049 -12.717 1.00 54.56 164 TYR A O 1
ATOM 1274 N N . SER A 1 165 ? 14.734 14.995 -13.433 1.00 52.75 165 SER A N 1
ATOM 1275 C CA . SER A 1 165 ? 15.210 15.422 -14.741 1.00 52.75 165 SER A CA 1
ATOM 1276 C C . SER A 1 165 ? 14.246 14.901 -15.798 1.00 52.75 165 SER A C 1
ATOM 1278 O O . SER A 1 165 ? 14.253 13.716 -16.124 1.00 52.75 165 SER A O 1
ATOM 1280 N N . ALA A 1 166 ? 13.389 15.781 -16.319 1.00 49.44 166 ALA A N 1
ATOM 1281 C CA . ALA A 1 166 ? 12.640 15.471 -17.528 1.00 49.44 166 ALA A CA 1
ATOM 1282 C C . ALA A 1 166 ? 13.607 15.497 -18.713 1.00 49.44 166 ALA A C 1
ATOM 1284 O O . ALA A 1 166 ? 14.229 16.525 -18.996 1.00 49.44 166 ALA A O 1
ATOM 1285 N N . VAL A 1 167 ? 13.716 14.381 -19.427 1.00 52.50 167 VAL A N 1
ATOM 1286 C CA . VAL A 1 167 ? 14.340 14.388 -20.748 1.00 52.50 167 VAL A CA 1
ATOM 1287 C C . VAL A 1 167 ? 13.343 15.058 -21.686 1.00 52.50 167 VAL A C 1
ATOM 1289 O O . VAL A 1 167 ? 12.294 14.499 -21.984 1.00 52.50 167 VAL A O 1
ATOM 1292 N N . SER A 1 168 ? 13.638 16.293 -22.092 1.00 43.94 168 SER A N 1
ATOM 1293 C CA . SER A 1 168 ? 12.808 17.003 -23.064 1.00 43.94 168 SER A CA 1
ATOM 1294 C C . SER A 1 168 ? 12.964 16.332 -24.425 1.00 43.94 168 SER A C 1
ATOM 1296 O O . SER A 1 168 ? 14.019 16.445 -25.056 1.00 43.94 168 SER A O 1
ATOM 1298 N N . VAL A 1 169 ? 11.929 15.616 -24.854 1.00 51.12 169 VAL A N 1
ATOM 1299 C CA . VAL A 1 169 ? 11.838 15.053 -26.199 1.00 51.12 169 VAL A CA 1
ATOM 1300 C C . VAL A 1 169 ? 11.111 16.080 -27.068 1.00 51.12 169 VAL A C 1
ATOM 1302 O O . VAL A 1 169 ? 9.975 16.453 -26.787 1.00 51.12 169 VAL A O 1
ATOM 1305 N N . ASN A 1 170 ? 11.784 16.601 -28.096 1.00 46.56 170 ASN A N 1
ATOM 1306 C CA . ASN A 1 170 ? 11.142 17.437 -29.114 1.00 46.56 170 ASN A CA 1
ATOM 1307 C C . ASN A 1 170 ? 10.444 16.519 -30.130 1.00 46.56 170 ASN A C 1
ATOM 1309 O O . ASN A 1 170 ? 10.966 16.293 -31.220 1.00 46.56 170 ASN A O 1
ATOM 1313 N N . GLU A 1 171 ? 9.284 15.976 -29.768 1.00 46.22 171 GLU A N 1
ATOM 1314 C CA . GLU A 1 171 ? 8.423 15.236 -30.697 1.00 46.22 171 GLU A CA 1
ATOM 1315 C C . GLU A 1 171 ? 7.616 16.232 -31.542 1.00 46.22 171 GLU A C 1
ATOM 1317 O O . GLU A 1 171 ? 6.649 16.844 -31.096 1.00 46.22 171 GLU A O 1
ATOM 1322 N N . VAL A 1 172 ? 8.065 16.458 -32.780 1.00 54.31 172 VAL A N 1
ATOM 1323 C CA . VAL A 1 172 ? 7.365 17.292 -33.781 1.00 54.31 172 VAL A CA 1
ATOM 1324 C C . VAL A 1 172 ? 6.284 16.479 -34.516 1.00 54.31 172 VAL A C 1
ATOM 1326 O O . VAL A 1 172 ? 5.388 17.044 -35.143 1.00 54.31 172 VAL A O 1
ATOM 1329 N N . VAL A 1 173 ? 6.363 15.151 -34.430 1.00 54.22 173 VAL A N 1
ATOM 1330 C CA . VAL A 1 173 ? 5.448 14.164 -35.009 1.00 54.22 173 VAL A CA 1
ATOM 1331 C C . VAL A 1 173 ? 5.276 13.067 -33.962 1.00 54.22 173 VAL A C 1
ATOM 1333 O O . VAL A 1 173 ? 6.271 12.661 -33.376 1.00 54.22 173 VAL A O 1
ATOM 1336 N N . ASP A 1 174 ? 4.043 12.620 -33.733 1.00 54.56 174 ASP A N 1
ATOM 1337 C CA . ASP A 1 174 ? 3.749 11.481 -32.859 1.00 54.56 174 ASP A CA 1
ATOM 1338 C C . ASP A 1 174 ? 4.310 10.197 -33.491 1.00 54.56 174 ASP A C 1
ATOM 1340 O O . ASP A 1 174 ? 3.721 9.627 -34.414 1.00 54.56 174 ASP A O 1
ATOM 1344 N N . ASP A 1 175 ? 5.492 9.793 -33.037 1.00 60.22 175 ASP A N 1
ATOM 1345 C CA . ASP A 1 175 ? 6.152 8.531 -33.357 1.00 60.22 175 ASP A CA 1
ATOM 1346 C C . ASP A 1 175 ? 6.079 7.546 -32.182 1.00 60.22 175 ASP A C 1
ATOM 1348 O O . ASP A 1 175 ? 6.922 6.651 -32.077 1.00 60.22 175 ASP A O 1
ATOM 1352 N N . SER A 1 176 ? 5.036 7.682 -31.342 1.00 62.38 176 SER A N 1
ATOM 1353 C CA . SER A 1 176 ? 4.786 6.855 -30.160 1.00 62.38 176 SER A CA 1
ATOM 1354 C C . SER A 1 176 ? 5.171 5.401 -30.396 1.00 62.38 176 SER A C 1
ATOM 1356 O O . SER A 1 176 ? 4.582 4.668 -31.205 1.00 62.38 176 SER A O 1
ATOM 1358 N N . ILE A 1 177 ? 6.178 4.969 -29.647 1.00 65.44 177 ILE A N 1
ATOM 1359 C CA . ILE A 1 177 ? 6.648 3.598 -29.688 1.00 65.44 177 ILE A CA 1
ATOM 1360 C C . ILE A 1 177 ? 5.519 2.703 -29.157 1.00 65.44 177 ILE A C 1
ATOM 1362 O O . ILE A 1 177 ? 5.023 2.881 -28.044 1.00 65.44 177 ILE A O 1
ATOM 1366 N N . HIS A 1 178 ? 5.108 1.717 -29.955 1.00 72.19 178 HIS A N 1
ATOM 1367 C CA . HIS A 1 178 ? 4.039 0.797 -29.573 1.00 72.19 178 HIS A CA 1
ATOM 1368 C C . HIS A 1 178 ? 4.468 -0.053 -28.386 1.00 72.19 178 HIS A C 1
ATOM 1370 O O . HIS A 1 178 ? 5.395 -0.838 -28.528 1.00 72.19 178 HIS A O 1
ATOM 1376 N N . GLY A 1 179 ? 3.746 0.039 -27.267 1.00 73.62 179 GLY A N 1
ATOM 1377 C CA . GLY A 1 179 ? 4.070 -0.681 -26.037 1.00 73.62 179 GLY A CA 1
ATOM 1378 C C . GLY A 1 179 ? 4.402 -2.164 -26.244 1.00 73.62 179 GLY A C 1
ATOM 1379 O O . GLY A 1 179 ? 3.754 -2.874 -27.026 1.00 73.62 179 GLY A O 1
ATOM 1380 N N . TYR A 1 180 ? 5.415 -2.627 -25.507 1.00 78.25 180 TYR A N 1
ATOM 1381 C CA . TYR A 1 180 ? 5.907 -3.997 -25.583 1.00 78.25 180 TYR A CA 1
ATOM 1382 C C . TYR A 1 180 ? 4.782 -5.017 -25.352 1.00 78.25 180 TYR A C 1
ATOM 1384 O O . TYR A 1 180 ? 4.015 -4.929 -24.391 1.00 78.25 180 TYR A O 1
ATOM 1392 N N . GLN A 1 181 ? 4.700 -6.011 -26.237 1.00 82.94 181 GLN A N 1
ATOM 1393 C CA . GLN A 1 181 ? 3.688 -7.060 -26.168 1.00 82.94 181 GLN A CA 1
ATOM 1394 C C . GLN A 1 181 ? 4.171 -8.209 -25.281 1.00 82.94 181 GLN A C 1
ATOM 1396 O O . GLN A 1 181 ? 5.096 -8.947 -25.628 1.00 82.94 181 GLN A O 1
ATOM 1401 N N . TRP A 1 182 ? 3.520 -8.377 -24.130 1.00 81.75 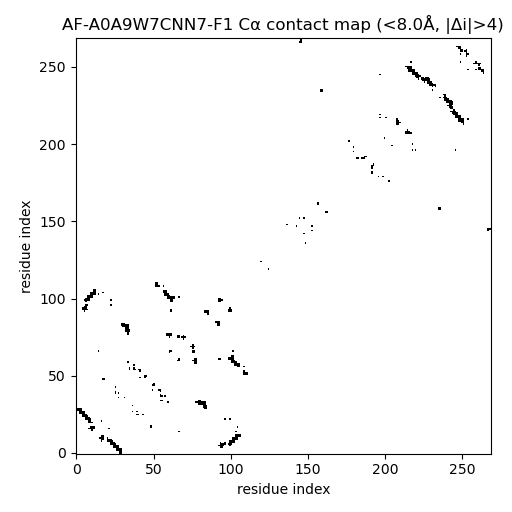182 TRP A N 1
ATOM 1402 C CA . TRP A 1 182 ? 3.805 -9.478 -23.215 1.00 81.75 182 TRP A CA 1
ATOM 1403 C C . TRP A 1 182 ? 3.422 -10.826 -23.834 1.00 81.75 182 TRP A C 1
ATOM 1405 O O . TRP A 1 182 ? 2.367 -10.962 -24.452 1.00 81.75 182 TRP A O 1
ATOM 1415 N N . SER A 1 183 ? 4.272 -11.840 -23.655 1.00 82.12 183 SER A N 1
ATOM 1416 C CA . SER A 1 183 ? 3.920 -13.207 -24.038 1.00 82.12 183 SER A CA 1
ATOM 1417 C C . SER A 1 183 ? 3.123 -13.884 -22.916 1.00 82.12 183 SER A C 1
ATOM 1419 O O . SER A 1 183 ? 2.935 -13.320 -21.840 1.00 82.12 183 SER A O 1
ATOM 1421 N N . ALA A 1 184 ? 2.682 -15.124 -23.139 1.00 87.62 184 ALA A N 1
ATOM 1422 C CA . ALA A 1 184 ? 2.030 -15.926 -22.100 1.00 87.62 184 ALA A CA 1
ATOM 1423 C C . ALA A 1 184 ? 2.988 -16.391 -20.980 1.00 87.62 184 ALA A C 1
ATOM 1425 O O . ALA A 1 184 ? 2.549 -17.014 -20.012 1.00 87.62 184 ALA A O 1
ATOM 1426 N N . LEU A 1 185 ? 4.294 -16.139 -21.121 1.00 80.00 185 LEU A N 1
ATOM 1427 C CA . LEU A 1 185 ? 5.288 -16.453 -20.101 1.00 80.00 185 LEU A CA 1
ATOM 1428 C C . LEU A 1 185 ? 5.150 -15.509 -18.903 1.00 80.00 185 LEU A C 1
ATOM 1430 O O . LEU A 1 185 ? 4.711 -14.367 -19.024 1.00 80.00 185 LEU A O 1
ATOM 1434 N N . THR A 1 186 ? 5.564 -15.980 -17.728 1.00 80.94 186 THR A N 1
ATOM 1435 C CA . THR A 1 186 ? 5.593 -15.130 -16.536 1.00 80.94 186 THR A CA 1
ATOM 1436 C C . THR A 1 186 ? 6.597 -13.992 -16.719 1.00 80.94 186 THR A C 1
ATOM 1438 O O . THR A 1 186 ? 7.639 -14.168 -17.344 1.00 80.94 186 THR A O 1
ATOM 1441 N N . GLU A 1 187 ? 6.320 -12.827 -16.134 1.00 71.19 187 GLU A N 1
ATOM 1442 C CA . GLU A 1 187 ? 7.187 -11.637 -16.210 1.00 71.19 187 GLU A CA 1
ATOM 1443 C C . GLU A 1 187 ? 8.640 -11.933 -15.804 1.00 71.19 187 GLU A C 1
ATOM 1445 O O . GLU A 1 187 ? 9.590 -11.502 -16.452 1.00 71.19 187 GLU A O 1
ATOM 1450 N N . LYS A 1 188 ? 8.816 -12.777 -14.780 1.00 72.31 188 LYS A N 1
ATOM 1451 C CA . LYS A 1 188 ? 10.133 -13.180 -14.265 1.00 72.31 188 LYS A CA 1
ATOM 1452 C C . LYS A 1 188 ? 10.853 -14.208 -15.144 1.00 72.31 188 LYS A C 1
ATOM 1454 O O . LYS A 1 188 ? 12.023 -14.511 -14.881 1.00 72.31 188 LYS A O 1
ATOM 1459 N N . HIS A 1 189 ? 10.184 -14.768 -16.153 1.00 81.62 189 HIS A N 1
ATOM 1460 C CA . HIS A 1 189 ? 10.758 -15.786 -17.022 1.00 81.62 189 HIS A CA 1
ATOM 1461 C C . HIS A 1 189 ? 11.972 -15.214 -17.778 1.00 81.62 189 HIS A C 1
ATOM 1463 O O . HIS A 1 189 ? 11.851 -14.153 -18.392 1.00 81.62 189 HIS A O 1
ATOM 1469 N N . PRO A 1 190 ? 13.140 -15.888 -17.781 1.00 83.12 190 PRO A N 1
ATOM 1470 C CA . PRO A 1 190 ? 14.353 -15.370 -18.419 1.00 83.12 190 PRO A CA 1
ATOM 1471 C C . PRO A 1 190 ? 14.167 -14.972 -19.886 1.00 83.12 190 PRO A C 1
ATOM 1473 O O . PRO A 1 190 ? 14.644 -13.920 -20.301 1.00 83.12 190 PRO A O 1
ATOM 1476 N N . ASP A 1 191 ? 13.417 -15.768 -20.648 1.00 85.19 191 ASP A N 1
ATOM 1477 C CA . ASP A 1 191 ? 13.155 -15.475 -22.062 1.00 85.19 191 ASP A CA 1
ATOM 1478 C C . ASP A 1 191 ? 12.228 -14.268 -22.262 1.00 85.19 191 ASP A C 1
ATOM 1480 O O . ASP A 1 191 ? 12.419 -13.501 -23.203 1.00 85.19 191 ASP A O 1
ATOM 1484 N N . GLN A 1 192 ? 11.272 -14.055 -21.350 1.00 81.44 192 GLN A N 1
ATOM 1485 C CA . GLN A 1 192 ? 10.394 -12.883 -21.370 1.00 81.44 192 GLN A CA 1
ATOM 1486 C C . GLN A 1 192 ? 11.192 -11.610 -21.083 1.00 81.44 192 GLN A C 1
ATOM 1488 O O . GLN A 1 192 ? 11.030 -10.607 -21.779 1.00 81.44 192 GLN A O 1
ATOM 1493 N N . ARG A 1 193 ? 12.102 -11.681 -20.103 1.00 82.25 193 ARG A N 1
ATOM 1494 C CA . ARG A 1 193 ? 13.010 -10.586 -19.759 1.00 82.25 193 ARG A CA 1
ATOM 1495 C C . ARG A 1 193 ? 13.969 -10.247 -20.879 1.00 82.25 193 ARG A C 1
ATOM 1497 O O . ARG A 1 193 ? 14.068 -9.094 -21.280 1.00 82.25 193 ARG A O 1
ATOM 1504 N N . LYS A 1 194 ? 14.609 -11.258 -21.456 1.00 85.81 194 LYS A N 1
ATOM 1505 C CA . LYS A 1 194 ? 15.490 -11.071 -22.608 1.00 85.81 194 LYS A CA 1
ATOM 1506 C C . LYS A 1 194 ? 14.767 -10.396 -23.781 1.00 85.81 194 LYS A C 1
ATOM 1508 O O . LYS A 1 194 ? 15.364 -9.567 -24.464 1.00 85.81 194 LYS A O 1
ATOM 1513 N N . ALA A 1 195 ? 13.498 -10.736 -24.006 1.00 83.94 195 ALA A N 1
ATOM 1514 C CA . ALA A 1 195 ? 12.697 -10.160 -25.078 1.00 83.94 195 ALA A CA 1
ATOM 1515 C C . ALA A 1 195 ? 12.350 -8.678 -24.839 1.00 83.94 195 ALA A C 1
ATOM 1517 O O . ALA A 1 195 ? 12.569 -7.875 -25.748 1.00 83.94 195 ALA A O 1
ATOM 1518 N N . TYR A 1 196 ? 11.894 -8.285 -23.640 1.00 81.88 196 TYR A N 1
ATOM 1519 C CA . TYR A 1 196 ? 11.615 -6.865 -23.377 1.00 81.88 196 TYR A CA 1
ATOM 1520 C C . TYR A 1 196 ? 12.894 -6.022 -23.282 1.00 81.88 196 TYR A C 1
ATOM 1522 O O . TYR A 1 196 ? 12.900 -4.882 -23.736 1.00 81.88 196 TYR A O 1
ATOM 1530 N N . MET A 1 197 ? 14.000 -6.573 -22.763 1.00 82.44 197 MET A N 1
ATOM 1531 C CA . MET A 1 197 ? 15.297 -5.879 -22.710 1.00 82.44 197 MET A CA 1
ATOM 1532 C C . MET A 1 197 ? 15.777 -5.509 -24.116 1.00 82.44 197 MET A C 1
ATOM 1534 O O . MET A 1 197 ? 16.117 -4.358 -24.376 1.00 82.44 197 MET A O 1
ATOM 1538 N N . LYS A 1 198 ? 15.718 -6.466 -25.051 1.00 86.12 198 LYS A N 1
ATOM 1539 C CA . LYS A 1 198 ? 16.060 -6.236 -26.462 1.00 86.12 198 LYS A CA 1
ATOM 1540 C C . LYS A 1 198 ? 15.157 -5.185 -27.102 1.00 86.12 198 LYS A C 1
ATOM 1542 O O . LYS A 1 198 ? 15.625 -4.341 -27.858 1.00 86.12 198 LYS A O 1
ATOM 1547 N N . TYR A 1 199 ? 13.867 -5.227 -26.785 1.00 85.06 199 TYR A N 1
ATOM 1548 C CA . TYR A 1 199 ? 12.921 -4.222 -27.245 1.00 85.06 199 TYR A CA 1
ATOM 1549 C C . TYR A 1 199 ? 13.309 -2.815 -26.751 1.00 85.06 199 TYR A C 1
ATOM 1551 O O . TYR A 1 199 ? 13.331 -1.885 -27.557 1.00 85.06 199 TYR A O 1
ATOM 1559 N N . PHE A 1 200 ? 13.683 -2.646 -25.478 1.00 81.31 200 PHE A N 1
ATOM 1560 C CA . PHE A 1 200 ? 14.142 -1.350 -24.965 1.00 81.31 200 PHE A CA 1
ATOM 1561 C C . PHE A 1 200 ? 15.463 -0.901 -25.596 1.00 81.31 200 PHE A C 1
ATOM 1563 O O . PHE A 1 200 ? 15.589 0.270 -25.937 1.00 81.31 200 PHE A O 1
ATOM 1570 N N . GLU A 1 201 ? 16.423 -1.803 -25.811 1.00 80.19 201 GLU A N 1
ATOM 1571 C CA . GLU A 1 201 ? 17.677 -1.484 -26.513 1.00 80.19 201 GLU A CA 1
ATOM 1572 C C . GLU A 1 201 ? 17.437 -0.948 -27.928 1.00 80.19 201 GLU A C 1
ATOM 1574 O O . GLU A 1 201 ? 18.113 -0.012 -28.357 1.00 80.19 201 GLU A O 1
ATOM 1579 N N . GLU A 1 202 ? 16.478 -1.526 -28.654 1.00 82.44 202 GLU A N 1
ATOM 1580 C CA . GLU A 1 202 ? 16.142 -1.117 -30.018 1.00 82.44 202 GLU A CA 1
ATOM 1581 C C . GLU A 1 202 ? 15.449 0.250 -30.049 1.00 82.44 202 GLU A C 1
ATOM 1583 O O . GLU A 1 202 ? 15.829 1.106 -30.848 1.00 82.44 202 GLU A O 1
ATOM 1588 N N . HIS A 1 203 ? 14.481 0.479 -29.159 1.00 80.31 203 HIS A N 1
ATOM 1589 C CA . HIS A 1 203 ? 13.628 1.669 -29.198 1.00 80.31 203 HIS A CA 1
ATOM 1590 C C . HIS A 1 203 ? 14.179 2.866 -28.409 1.00 80.31 203 HIS A C 1
ATOM 1592 O O . HIS A 1 203 ? 13.883 4.007 -28.747 1.00 80.31 203 HIS A O 1
ATOM 1598 N N . LEU A 1 204 ? 15.022 2.641 -27.396 1.00 76.44 204 LEU A N 1
ATOM 1599 C CA . LEU A 1 204 ? 15.721 3.710 -26.666 1.00 76.44 204 LEU A CA 1
ATOM 1600 C C . LEU A 1 204 ? 17.098 4.026 -27.255 1.00 76.44 204 LEU A C 1
ATOM 1602 O O . LEU A 1 204 ? 17.813 4.875 -26.720 1.00 76.44 204 LEU A O 1
ATOM 1606 N N . ARG A 1 205 ? 17.496 3.366 -28.349 1.00 77.75 205 ARG A N 1
ATOM 1607 C CA . ARG A 1 205 ? 18.836 3.480 -28.938 1.00 77.75 205 ARG A CA 1
ATOM 1608 C C . ARG A 1 205 ? 19.278 4.928 -29.136 1.00 77.75 205 ARG A C 1
ATOM 1610 O O . ARG A 1 205 ? 20.384 5.292 -28.740 1.00 77.75 205 ARG A O 1
ATOM 1617 N N . ASP A 1 206 ? 18.408 5.750 -29.710 1.00 75.06 206 ASP A N 1
ATOM 1618 C CA . ASP A 1 206 ? 18.717 7.147 -30.014 1.00 75.06 206 ASP A CA 1
ATOM 1619 C C . ASP A 1 206 ? 18.770 8.022 -28.755 1.00 75.06 206 ASP A C 1
ATOM 1621 O O . ASP A 1 206 ? 19.524 8.991 -28.711 1.00 75.06 206 ASP A O 1
ATOM 1625 N N . ALA A 1 207 ? 18.046 7.649 -27.696 1.00 71.69 207 ALA A N 1
ATOM 1626 C CA . ALA A 1 207 ? 18.097 8.328 -26.402 1.00 71.69 207 ALA A CA 1
ATOM 1627 C C . ALA A 1 207 ? 19.373 7.984 -25.610 1.00 71.69 207 ALA A C 1
ATOM 1629 O O . ALA A 1 207 ? 19.944 8.844 -24.936 1.00 71.69 207 ALA A O 1
ATOM 1630 N N . LEU A 1 208 ? 19.853 6.741 -25.718 1.00 73.50 208 LEU A N 1
ATOM 1631 C CA . LEU A 1 208 ? 21.077 6.262 -25.061 1.00 73.50 208 LEU A CA 1
ATOM 1632 C C . LEU A 1 208 ? 22.361 6.747 -25.764 1.00 73.50 208 LEU A C 1
ATOM 1634 O O . LEU A 1 208 ? 23.454 6.752 -25.179 1.00 73.50 208 LEU A O 1
ATOM 1638 N N . ILE A 1 209 ? 22.240 7.189 -27.019 1.00 76.06 209 ILE A N 1
ATOM 1639 C CA . ILE A 1 209 ? 23.331 7.731 -27.828 1.00 76.06 209 ILE A CA 1
ATOM 1640 C C . ILE A 1 209 ? 23.254 9.260 -27.836 1.00 76.06 209 ILE A C 1
ATOM 1642 O O . ILE A 1 209 ? 22.385 9.869 -28.446 1.00 76.06 209 ILE A O 1
ATOM 1646 N N . SER A 1 210 ? 24.249 9.920 -27.243 1.00 68.44 210 SER A N 1
ATOM 1647 C CA . SER A 1 210 ? 24.362 11.380 -27.292 1.00 68.44 210 SER A CA 1
ATOM 1648 C C . SER A 1 210 ? 25.526 11.792 -28.186 1.00 68.44 210 SER A C 1
ATOM 1650 O O . SER A 1 210 ? 26.637 11.282 -28.049 1.00 68.44 210 SER A O 1
ATOM 1652 N N . ARG A 1 211 ? 25.304 12.728 -29.120 1.00 66.69 211 ARG A N 1
ATOM 1653 C CA . ARG A 1 211 ? 26.350 13.258 -30.025 1.00 66.69 211 ARG A CA 1
ATOM 1654 C C . ARG A 1 211 ? 27.157 12.158 -30.749 1.00 66.69 211 ARG A C 1
ATOM 1656 O O . ARG A 1 211 ? 28.362 12.302 -30.936 1.00 66.69 211 ARG A O 1
ATOM 1663 N N . ARG A 1 212 ? 26.488 11.074 -31.173 1.00 71.00 212 ARG A N 1
ATOM 1664 C CA . ARG A 1 212 ? 27.073 9.885 -31.842 1.00 71.00 212 ARG A CA 1
ATOM 1665 C C . ARG A 1 212 ? 27.994 9.014 -30.974 1.00 71.00 212 ARG A C 1
ATOM 1667 O O . ARG A 1 212 ? 28.700 8.167 -31.516 1.00 71.00 212 ARG A O 1
ATOM 1674 N N . LYS A 1 213 ? 27.986 9.184 -29.651 1.00 76.06 213 LYS A N 1
ATOM 1675 C CA . LYS A 1 213 ? 28.674 8.296 -28.709 1.00 76.06 213 LYS A CA 1
ATOM 1676 C C . LYS A 1 213 ? 27.647 7.648 -27.780 1.00 76.06 213 LYS A C 1
ATOM 1678 O O . LYS A 1 213 ? 26.763 8.334 -27.270 1.00 76.06 213 LYS A O 1
ATOM 1683 N N . GLN A 1 214 ? 27.773 6.338 -27.568 1.00 77.81 214 GLN A N 1
ATOM 1684 C CA . GLN A 1 214 ? 27.031 5.628 -26.525 1.00 77.81 214 GLN A CA 1
ATOM 1685 C C . GLN A 1 214 ? 27.381 6.275 -25.182 1.00 77.81 214 GLN A C 1
ATOM 1687 O O . GLN A 1 214 ? 28.549 6.280 -24.786 1.00 77.81 214 GLN A O 1
ATOM 1692 N N . LYS A 1 215 ? 26.393 6.901 -24.546 1.00 77.38 215 LYS A N 1
ATOM 1693 C CA . LYS A 1 215 ? 26.575 7.598 -23.271 1.00 77.38 215 LYS A CA 1
ATOM 1694 C C . LYS A 1 215 ? 26.094 6.724 -22.124 1.00 77.38 215 LYS A C 1
ATOM 1696 O O . LYS A 1 215 ? 26.802 6.584 -21.131 1.00 77.38 215 LYS A O 1
ATOM 1701 N N . ASP A 1 216 ? 24.918 6.145 -22.324 1.00 81.38 216 ASP A N 1
ATOM 1702 C CA . ASP A 1 216 ? 24.196 5.367 -21.337 1.00 81.38 216 ASP A CA 1
ATOM 1703 C C . ASP A 1 216 ? 23.984 3.927 -21.873 1.00 81.38 216 ASP A C 1
ATOM 1705 O O . ASP A 1 216 ? 23.952 3.691 -23.087 1.00 81.38 216 ASP A O 1
ATOM 1709 N N . PHE A 1 217 ? 23.892 2.949 -20.974 1.00 83.00 217 PHE A N 1
ATOM 1710 C CA . PHE A 1 217 ? 23.835 1.510 -21.250 1.00 83.00 217 PHE A CA 1
ATOM 1711 C C . PHE A 1 217 ? 22.694 0.875 -20.458 1.00 83.00 217 PHE A C 1
ATOM 1713 O O . PHE A 1 217 ? 22.456 1.259 -19.316 1.00 83.00 217 PHE A O 1
ATOM 1720 N N . LEU A 1 218 ? 22.012 -0.110 -21.044 1.00 81.62 218 LEU A N 1
ATOM 1721 C CA . LEU A 1 218 ? 21.008 -0.909 -20.343 1.00 81.62 218 LEU A CA 1
ATOM 1722 C C . LEU A 1 218 ? 21.678 -2.129 -19.700 1.00 81.62 218 LEU A C 1
ATOM 1724 O O . LEU A 1 218 ? 22.407 -2.856 -20.372 1.00 81.62 218 LEU A O 1
ATOM 1728 N N . LYS A 1 219 ? 21.428 -2.357 -18.408 1.00 82.50 219 LYS A N 1
ATOM 1729 C CA . LYS A 1 219 ? 21.946 -3.504 -17.645 1.00 82.50 219 LYS A CA 1
ATOM 1730 C C . LYS A 1 219 ? 20.788 -4.312 -17.054 1.00 82.50 219 LYS A C 1
ATOM 1732 O O . LYS A 1 219 ? 19.897 -3.727 -16.439 1.00 82.50 219 LYS A O 1
ATOM 1737 N N . ASP A 1 220 ? 20.810 -5.636 -17.246 1.00 82.44 220 ASP A N 1
ATOM 1738 C CA . ASP A 1 220 ? 19.915 -6.581 -16.553 1.00 82.44 220 ASP A CA 1
ATOM 1739 C C . ASP A 1 220 ? 20.400 -6.731 -15.109 1.00 82.44 220 ASP A C 1
ATOM 1741 O O . ASP A 1 220 ? 21.533 -7.151 -14.871 1.00 82.44 220 ASP A O 1
ATOM 1745 N N . VAL A 1 221 ? 19.540 -6.365 -14.164 1.00 81.81 221 VAL A N 1
ATOM 1746 C CA . VAL A 1 221 ? 19.819 -6.403 -12.724 1.00 81.81 221 VAL A CA 1
ATOM 1747 C C . VAL A 1 221 ? 18.796 -7.244 -11.960 1.00 81.81 221 VAL A C 1
ATOM 1749 O O . VAL A 1 221 ? 18.785 -7.237 -10.733 1.00 81.81 221 VAL A O 1
ATOM 1752 N N . ALA A 1 222 ? 17.974 -8.046 -12.649 1.00 78.69 222 ALA A N 1
ATOM 1753 C CA . ALA A 1 222 ? 16.923 -8.855 -12.019 1.00 78.69 222 ALA A CA 1
ATOM 1754 C C . ALA A 1 222 ? 17.457 -9.862 -10.974 1.00 78.69 222 ALA A C 1
ATOM 1756 O O . ALA A 1 222 ? 16.724 -10.338 -10.100 1.00 78.69 222 ALA A O 1
ATOM 1757 N N . GLY A 1 223 ? 18.742 -10.224 -11.068 1.00 79.50 223 GLY A N 1
ATOM 1758 C CA . GLY A 1 223 ? 19.435 -11.062 -10.087 1.00 79.50 223 GLY A CA 1
ATOM 1759 C C . GLY A 1 223 ? 19.855 -10.328 -8.807 1.00 79.50 223 GLY A C 1
ATOM 1760 O O . GLY A 1 223 ? 20.089 -10.976 -7.785 1.00 79.50 223 GLY A O 1
ATOM 1761 N N . GLU A 1 224 ? 19.921 -8.998 -8.832 1.00 80.44 224 GLU A N 1
ATOM 1762 C CA . GLU A 1 224 ? 20.443 -8.146 -7.763 1.00 80.44 224 GLU A CA 1
ATOM 1763 C C . GLU A 1 224 ? 19.303 -7.682 -6.839 1.00 80.44 224 GLU A C 1
ATOM 1765 O O . GLU A 1 224 ? 18.787 -6.568 -6.910 1.00 80.44 224 GLU A O 1
ATOM 1770 N N . ARG A 1 225 ? 18.862 -8.589 -5.962 1.00 75.38 225 ARG A N 1
ATOM 1771 C CA . ARG A 1 225 ? 17.609 -8.445 -5.191 1.00 75.38 225 ARG A CA 1
ATOM 1772 C C . ARG A 1 225 ? 17.570 -7.310 -4.172 1.00 75.38 225 ARG A C 1
ATOM 1774 O O . ARG A 1 225 ? 16.477 -6.887 -3.820 1.00 75.38 225 ARG A O 1
ATOM 1781 N N . ASP A 1 226 ? 18.726 -6.860 -3.706 1.00 77.69 226 ASP A N 1
ATOM 1782 C CA . ASP A 1 226 ? 18.838 -5.811 -2.690 1.00 77.69 226 ASP A CA 1
ATOM 1783 C C . ASP A 1 226 ? 19.448 -4.524 -3.281 1.00 77.69 226 ASP A C 1
ATOM 1785 O O . ASP A 1 226 ? 19.880 -3.639 -2.549 1.00 77.69 226 ASP A O 1
ATOM 1789 N N . LEU A 1 227 ? 19.513 -4.414 -4.614 1.00 74.69 227 LEU A N 1
ATOM 1790 C CA . LEU A 1 227 ? 20.201 -3.323 -5.308 1.00 74.69 227 LEU A CA 1
ATOM 1791 C C . LEU A 1 227 ? 19.621 -1.941 -4.992 1.00 74.69 227 LEU A C 1
ATOM 1793 O O . LEU A 1 227 ? 20.362 -0.969 -4.880 1.00 74.69 227 LEU A O 1
ATOM 1797 N N . LEU A 1 228 ? 18.299 -1.843 -4.841 1.00 74.56 228 LEU A N 1
ATOM 1798 C CA . LEU A 1 228 ? 17.627 -0.585 -4.505 1.00 74.56 228 LEU A CA 1
ATOM 1799 C C . LEU A 1 228 ? 17.318 -0.466 -3.008 1.00 74.56 228 LEU A C 1
ATOM 1801 O O . LEU A 1 228 ? 16.580 0.434 -2.594 1.00 74.56 228 LEU A O 1
ATOM 1805 N N . ASP A 1 229 ? 17.856 -1.364 -2.185 1.00 78.19 229 ASP A N 1
ATOM 1806 C CA . ASP A 1 229 ? 17.666 -1.285 -0.750 1.00 78.19 229 ASP A CA 1
ATOM 1807 C C . ASP A 1 229 ? 18.457 -0.119 -0.163 1.00 78.19 229 ASP A C 1
ATOM 1809 O O . ASP A 1 229 ? 19.664 0.014 -0.349 1.00 78.19 229 ASP A O 1
ATOM 1813 N N . CYS A 1 230 ? 17.783 0.698 0.639 1.00 74.81 230 CYS A N 1
ATOM 1814 C CA . CYS A 1 230 ? 18.409 1.783 1.378 1.00 74.81 230 CYS A CA 1
ATOM 1815 C C . CYS A 1 230 ? 17.957 1.744 2.841 1.00 74.81 230 CYS A C 1
ATOM 1817 O O . CYS A 1 230 ? 16.772 1.876 3.149 1.00 74.81 230 CYS A O 1
ATOM 1819 N N . ASP A 1 231 ? 18.912 1.554 3.754 1.00 76.62 231 ASP A N 1
ATOM 1820 C CA . ASP A 1 231 ? 18.720 1.589 5.215 1.00 76.62 231 ASP A CA 1
ATOM 1821 C C . ASP A 1 231 ? 19.501 2.773 5.807 1.00 76.62 231 ASP A C 1
ATOM 1823 O O . ASP A 1 231 ? 20.308 2.628 6.725 1.00 76.62 231 ASP A O 1
ATOM 1827 N N . ASP A 1 232 ? 19.305 3.964 5.234 1.00 72.69 232 ASP A N 1
ATOM 1828 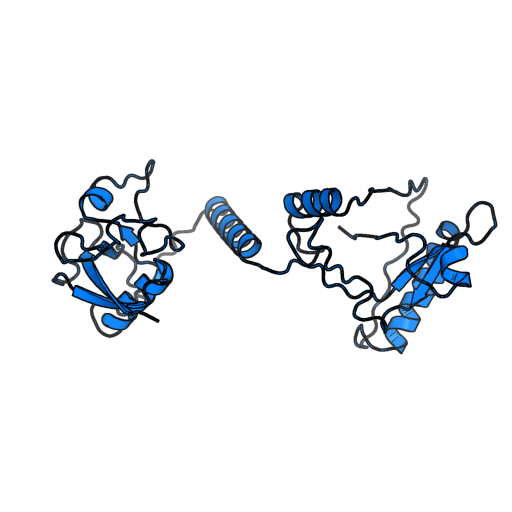C CA . ASP A 1 232 ? 19.913 5.195 5.738 1.00 72.69 232 ASP A CA 1
ATOM 18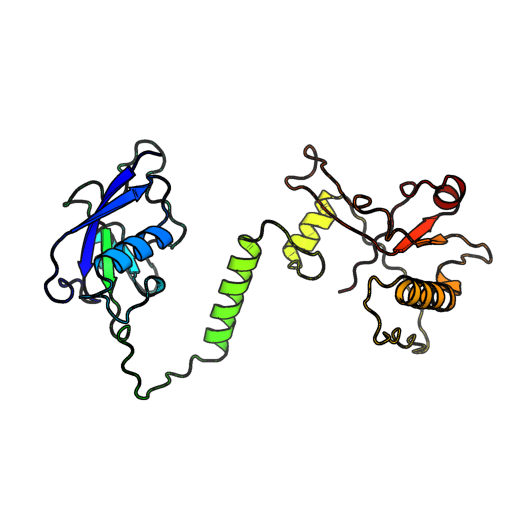29 C C . ASP A 1 232 ? 19.056 5.801 6.852 1.00 72.69 232 ASP A C 1
ATOM 1831 O O . ASP A 1 232 ? 18.309 6.760 6.657 1.00 72.69 232 ASP A O 1
ATOM 1835 N N . ARG A 1 233 ? 19.190 5.247 8.059 1.00 70.38 233 ARG A N 1
ATOM 1836 C CA . ARG A 1 233 ? 18.459 5.717 9.250 1.00 70.38 233 ARG A CA 1
ATOM 1837 C C . ARG A 1 233 ? 18.831 7.130 9.694 1.00 70.38 233 ARG A C 1
ATOM 1839 O O . ARG A 1 233 ? 18.162 7.681 10.564 1.00 70.38 233 ARG A O 1
ATOM 1846 N N . SER A 1 234 ? 19.916 7.690 9.156 1.00 69.75 234 SER A N 1
ATOM 1847 C CA . SER A 1 234 ? 20.352 9.046 9.482 1.00 69.75 234 SER A CA 1
ATOM 1848 C C . SER A 1 234 ? 19.576 10.098 8.688 1.00 69.75 234 SER A C 1
ATOM 1850 O O . SER A 1 234 ? 19.299 11.177 9.210 1.00 69.75 234 SER A O 1
ATOM 1852 N N . ARG A 1 235 ? 19.180 9.767 7.452 1.00 61.62 235 ARG A N 1
ATOM 1853 C CA . ARG A 1 235 ? 18.472 10.672 6.533 1.00 61.62 235 ARG A CA 1
ATOM 1854 C C . ARG A 1 235 ? 17.009 10.300 6.311 1.00 61.62 235 ARG A C 1
ATOM 1856 O O . ARG A 1 235 ? 16.204 11.183 6.020 1.00 61.62 235 ARG A O 1
ATOM 1863 N N . LEU A 1 236 ? 16.654 9.025 6.453 1.00 60.72 236 LEU A N 1
ATOM 1864 C CA . LEU A 1 236 ? 15.321 8.507 6.169 1.00 60.72 236 LEU A CA 1
ATOM 1865 C C . LEU A 1 236 ? 14.677 7.927 7.436 1.00 60.72 236 LEU A C 1
ATOM 1867 O O . LEU A 1 236 ? 15.280 7.096 8.117 1.00 60.72 236 LEU A O 1
ATOM 1871 N N . PRO A 1 237 ? 13.419 8.293 7.744 1.00 63.28 237 PRO A N 1
ATOM 1872 C CA . PRO A 1 237 ? 12.682 7.706 8.862 1.00 63.28 237 PRO A CA 1
ATOM 1873 C C . PRO A 1 237 ? 12.122 6.307 8.544 1.00 63.28 237 PRO A C 1
ATOM 1875 O O . PRO A 1 237 ? 11.397 5.733 9.355 1.00 63.28 237 PRO A O 1
ATOM 1878 N N . PHE A 1 238 ? 12.420 5.761 7.364 1.00 63.56 238 PHE A N 1
ATOM 1879 C CA . PHE A 1 238 ? 11.958 4.463 6.883 1.00 63.56 238 PHE A CA 1
ATOM 1880 C C . PHE A 1 238 ? 13.056 3.772 6.073 1.00 63.56 238 PHE A C 1
ATOM 1882 O O . PHE A 1 238 ? 13.951 4.416 5.528 1.00 63.56 238 PHE A O 1
ATOM 1889 N N . LYS A 1 239 ? 12.955 2.446 5.978 1.00 72.25 239 LYS A N 1
ATOM 1890 C CA . LYS A 1 239 ? 13.797 1.635 5.101 1.00 72.25 239 LYS A CA 1
ATOM 1891 C C . LYS A 1 239 ? 13.167 1.565 3.715 1.00 72.25 239 LYS A C 1
ATOM 1893 O O . LYS A 1 239 ? 11.968 1.314 3.607 1.00 72.25 239 LYS A O 1
ATOM 1898 N N . VAL A 1 240 ? 13.970 1.740 2.674 1.00 70.81 240 VAL A N 1
ATOM 1899 C CA . VAL A 1 240 ? 13.569 1.442 1.298 1.00 70.81 240 VAL A CA 1
ATOM 1900 C C . VAL A 1 240 ? 14.006 0.019 0.990 1.00 70.81 240 VAL A C 1
ATOM 1902 O O . VAL A 1 240 ? 15.152 -0.355 1.244 1.00 70.81 240 VAL A O 1
ATOM 1905 N N . LYS A 1 241 ? 13.065 -0.781 0.495 1.00 74.06 241 LYS A N 1
ATOM 1906 C CA . LYS A 1 241 ? 13.318 -2.106 -0.059 1.00 74.06 241 LYS A CA 1
ATOM 1907 C C . LYS A 1 241 ? 12.914 -2.077 -1.519 1.00 74.06 241 LYS A C 1
ATOM 1909 O O . LYS A 1 241 ? 11.805 -1.629 -1.816 1.00 74.06 241 LYS A O 1
ATOM 1914 N N . GLY A 1 242 ? 13.785 -2.522 -2.412 1.00 70.38 242 GLY A N 1
ATOM 1915 C CA . GLY A 1 242 ? 13.506 -2.418 -3.834 1.00 70.38 242 GLY A CA 1
ATOM 1916 C C . GLY A 1 242 ? 14.278 -3.419 -4.671 1.00 70.38 242 GLY A C 1
ATOM 1917 O O . GLY A 1 242 ? 15.472 -3.635 -4.492 1.00 70.38 242 GLY A O 1
ATOM 1918 N N . THR A 1 243 ? 13.564 -3.984 -5.634 1.00 74.81 243 THR A N 1
ATOM 1919 C CA . THR A 1 243 ? 14.123 -4.802 -6.704 1.00 74.81 243 THR A CA 1
ATOM 1920 C C . THR A 1 243 ? 14.045 -4.018 -8.003 1.00 74.81 243 THR A C 1
ATOM 1922 O O . THR A 1 243 ? 13.095 -3.261 -8.208 1.00 74.81 243 THR A O 1
ATOM 1925 N N . ALA A 1 244 ? 14.995 -4.242 -8.898 1.00 76.81 244 ALA A N 1
ATOM 1926 C CA . ALA A 1 244 ? 14.932 -3.755 -10.265 1.00 76.81 244 ALA A CA 1
ATOM 1927 C C . ALA A 1 244 ? 15.184 -4.920 -11.211 1.00 76.81 244 ALA A C 1
ATOM 1929 O O . ALA A 1 244 ? 15.955 -5.820 -10.889 1.00 76.81 244 ALA A O 1
ATOM 1930 N N . ASP A 1 245 ? 14.562 -4.869 -12.380 1.00 74.50 245 ASP A N 1
ATOM 1931 C CA . ASP A 1 245 ? 14.891 -5.787 -13.465 1.00 74.50 245 ASP A CA 1
ATOM 1932 C C . ASP A 1 245 ? 15.926 -5.181 -14.425 1.00 74.50 245 ASP A C 1
ATOM 1934 O O . ASP A 1 245 ? 16.744 -5.897 -14.996 1.00 74.50 245 ASP A O 1
ATOM 1938 N N . MET A 1 246 ? 15.910 -3.854 -14.585 1.00 77.00 246 MET A N 1
ATOM 1939 C CA . MET A 1 246 ? 16.709 -3.130 -15.570 1.00 77.00 246 MET A CA 1
ATOM 1940 C C . MET A 1 246 ? 17.177 -1.783 -15.020 1.00 77.00 246 MET A C 1
ATOM 1942 O O . MET A 1 246 ? 16.430 -1.102 -14.315 1.00 77.00 246 MET A O 1
ATOM 1946 N N . MET A 1 247 ? 18.391 -1.371 -15.388 1.00 78.56 247 MET A N 1
ATOM 1947 C CA . MET A 1 247 ? 18.917 -0.035 -15.097 1.00 78.56 247 MET A CA 1
ATOM 1948 C C . MET A 1 247 ? 19.583 0.595 -16.313 1.00 78.56 247 MET A C 1
ATOM 1950 O O . MET A 1 247 ? 20.171 -0.098 -17.141 1.00 78.56 247 MET A O 1
ATOM 1954 N N . ILE A 1 248 ? 19.507 1.925 -16.383 1.00 78.81 248 ILE A N 1
ATOM 1955 C CA . ILE A 1 248 ? 20.281 2.743 -17.316 1.00 78.81 248 ILE A CA 1
ATOM 1956 C C . ILE A 1 248 ? 21.496 3.275 -16.555 1.00 78.81 248 ILE A C 1
ATOM 1958 O O . ILE A 1 248 ? 21.334 4.021 -15.589 1.00 78.81 248 ILE A O 1
ATOM 1962 N N . ILE A 1 249 ? 22.694 2.890 -16.986 1.00 76.81 249 ILE A N 1
ATOM 1963 C CA . ILE A 1 249 ? 23.967 3.236 -16.341 1.00 76.81 249 ILE A CA 1
ATOM 1964 C C . ILE A 1 249 ? 24.883 3.988 -17.306 1.00 76.81 249 ILE A C 1
ATOM 1966 O O . ILE A 1 249 ? 24.781 3.813 -18.518 1.00 76.81 249 ILE A O 1
ATOM 1970 N N . ASP A 1 250 ? 25.792 4.813 -16.792 1.00 78.00 250 ASP A N 1
ATOM 1971 C CA . ASP A 1 250 ? 26.744 5.536 -17.637 1.00 78.00 250 ASP A CA 1
ATOM 1972 C C . ASP A 1 250 ? 27.959 4.677 -18.052 1.00 78.00 250 ASP A C 1
ATOM 1974 O O . ASP A 1 250 ? 28.152 3.537 -17.620 1.00 78.00 250 ASP A O 1
ATOM 1978 N N . GLU A 1 251 ? 28.808 5.228 -18.924 1.00 80.19 251 GLU A N 1
ATOM 1979 C CA . GLU A 1 251 ? 30.030 4.569 -19.406 1.00 80.19 251 GLU A CA 1
ATOM 1980 C C . GLU A 1 251 ? 31.013 4.176 -18.285 1.00 80.19 251 GLU A C 1
ATOM 1982 O O . GLU A 1 251 ? 31.768 3.213 -18.438 1.00 80.19 251 GLU A O 1
ATOM 1987 N N . LEU A 1 252 ? 31.061 4.919 -17.176 1.00 75.38 252 LEU A N 1
ATOM 1988 C CA . LEU A 1 252 ? 31.961 4.618 -16.065 1.00 75.38 252 LEU A CA 1
ATOM 1989 C C . LEU A 1 252 ? 31.433 3.431 -15.257 1.00 75.38 252 LEU A C 1
ATOM 1991 O O . LEU A 1 252 ? 32.179 2.468 -15.070 1.00 75.38 252 LEU A O 1
ATOM 1995 N N . ALA A 1 253 ? 30.158 3.475 -14.867 1.00 74.88 253 ALA A N 1
ATOM 1996 C CA . ALA A 1 253 ? 29.460 2.387 -14.185 1.00 74.88 253 ALA A CA 1
ATOM 1997 C C . ALA A 1 253 ? 29.553 1.075 -14.979 1.00 74.88 253 ALA A C 1
ATOM 1999 O O . ALA A 1 253 ? 29.934 0.032 -14.447 1.00 74.88 253 ALA A O 1
ATOM 2000 N N . ASN A 1 254 ? 29.315 1.147 -16.292 1.00 77.75 254 ASN A N 1
ATOM 2001 C CA . ASN A 1 254 ? 29.391 -0.012 -17.176 1.00 77.75 254 ASN A CA 1
ATOM 2002 C C . ASN A 1 254 ? 30.806 -0.617 -17.253 1.00 77.75 254 ASN A C 1
ATOM 2004 O O . ASN A 1 254 ? 30.958 -1.833 -17.314 1.00 77.75 254 ASN A O 1
ATOM 2008 N N . ARG A 1 255 ? 31.862 0.209 -17.232 1.00 75.62 255 ARG A N 1
ATOM 2009 C CA . ARG A 1 255 ? 33.255 -0.284 -17.246 1.00 75.62 255 ARG A CA 1
ATOM 2010 C C . ARG A 1 255 ? 33.692 -0.906 -15.927 1.00 75.62 255 ARG A C 1
ATOM 2012 O O . ARG A 1 255 ? 34.541 -1.791 -15.940 1.00 75.62 255 ARG A O 1
ATOM 2019 N N . MET A 1 256 ? 33.183 -0.393 -14.813 1.00 70.88 256 MET A N 1
ATOM 2020 C CA . MET A 1 256 ? 33.548 -0.861 -13.475 1.00 70.88 256 MET A CA 1
ATOM 2021 C C . MET A 1 256 ? 32.726 -2.072 -13.032 1.00 70.88 256 MET A C 1
ATOM 2023 O O . MET A 1 256 ? 33.040 -2.655 -12.000 1.00 70.88 256 MET A O 1
ATOM 2027 N N . ASP A 1 257 ? 31.697 -2.434 -13.807 1.00 66.81 257 ASP A N 1
ATOM 2028 C CA . ASP A 1 257 ? 30.645 -3.375 -13.413 1.00 66.81 257 ASP A CA 1
ATOM 2029 C C . ASP A 1 257 ? 29.972 -2.985 -12.080 1.00 66.81 257 ASP A C 1
ATOM 2031 O O . ASP A 1 257 ? 29.392 -3.813 -11.382 1.00 66.81 257 ASP A O 1
ATOM 2035 N N . ASP A 1 258 ? 30.032 -1.695 -11.739 1.00 62.00 258 ASP A N 1
ATOM 2036 C CA . ASP A 1 258 ? 29.531 -1.123 -10.493 1.00 62.00 258 ASP A CA 1
ATOM 2037 C C . ASP A 1 258 ? 28.357 -0.197 -10.812 1.00 62.00 258 ASP A C 1
ATOM 2039 O O . ASP A 1 258 ? 28.480 0.783 -11.549 1.00 62.00 258 ASP A O 1
ATOM 2043 N N . VAL A 1 259 ? 27.191 -0.543 -10.276 1.00 54.91 259 VAL A N 1
ATOM 2044 C CA . VAL A 1 259 ? 25.902 0.046 -10.647 1.00 54.91 259 VAL A CA 1
ATOM 2045 C C . VAL A 1 259 ? 25.686 1.426 -9.999 1.00 54.91 259 VAL A C 1
ATOM 2047 O O . VAL A 1 259 ? 24.779 2.160 -10.388 1.00 54.91 259 VAL A O 1
ATOM 2050 N N . PHE A 1 260 ? 26.535 1.833 -9.044 1.00 53.56 260 PHE A N 1
ATOM 2051 C CA . PHE A 1 260 ? 26.311 3.045 -8.243 1.00 53.56 260 PHE A CA 1
ATOM 2052 C C . PHE A 1 260 ? 26.975 4.333 -8.750 1.00 53.56 260 PHE A C 1
ATOM 2054 O O . PHE A 1 260 ? 26.753 5.398 -8.164 1.00 53.56 260 PHE A O 1
ATOM 2061 N N . ALA A 1 261 ? 27.721 4.309 -9.856 1.00 41.66 261 ALA A N 1
ATOM 2062 C CA . ALA A 1 261 ? 28.187 5.544 -10.491 1.00 41.66 261 ALA A CA 1
ATOM 2063 C C . ALA A 1 261 ? 27.055 6.174 -11.332 1.00 41.66 261 ALA A C 1
ATOM 2065 O O . ALA A 1 261 ? 27.009 6.038 -12.547 1.00 41.66 261 ALA A O 1
ATOM 2066 N N . GLY A 1 262 ? 26.118 6.855 -10.663 1.00 43.31 262 GLY A N 1
ATOM 2067 C CA . GLY A 1 262 ? 25.096 7.683 -11.316 1.00 43.31 262 GLY A CA 1
ATOM 2068 C C . GLY A 1 262 ? 23.768 6.972 -11.579 1.00 43.31 262 GLY A C 1
ATOM 2069 O O . GLY A 1 262 ? 23.417 6.672 -12.716 1.00 43.31 262 GLY A O 1
ATOM 2070 N N . LEU A 1 263 ? 22.986 6.765 -10.519 1.00 43.28 263 LEU A N 1
ATOM 2071 C CA . LEU A 1 263 ? 21.649 6.178 -10.600 1.00 43.28 263 LEU A CA 1
ATOM 2072 C C . LEU A 1 263 ? 20.644 7.135 -11.272 1.00 43.28 263 LEU A C 1
ATOM 2074 O O . LEU A 1 263 ? 20.501 8.284 -10.847 1.00 43.28 263 LEU A O 1
ATOM 2078 N N . ARG A 1 264 ? 19.893 6.655 -12.272 1.00 41.72 264 ARG A N 1
ATOM 2079 C CA . ARG A 1 264 ? 18.744 7.365 -12.862 1.00 41.72 264 ARG A CA 1
ATOM 2080 C C . ARG A 1 264 ? 17.487 6.510 -12.751 1.00 41.72 264 ARG A C 1
ATOM 2082 O O . ARG A 1 264 ? 17.407 5.444 -13.352 1.00 41.72 264 ARG A O 1
ATOM 2089 N N . PHE A 1 265 ? 16.507 6.983 -11.985 1.00 40.75 265 PHE A N 1
ATOM 2090 C CA . PHE A 1 265 ? 15.199 6.341 -11.872 1.00 40.75 265 PHE A CA 1
ATOM 2091 C C . PHE A 1 265 ? 14.251 6.867 -12.949 1.00 40.75 265 PHE A C 1
ATOM 2093 O O . PHE A 1 265 ? 14.112 8.080 -13.108 1.00 40.75 265 PHE A O 1
ATOM 2100 N N . VAL A 1 266 ? 13.548 5.960 -13.625 1.00 34.84 266 VAL A N 1
ATOM 2101 C CA . VAL A 1 266 ? 12.343 6.284 -14.394 1.00 34.84 266 VAL A CA 1
ATOM 2102 C C . VAL A 1 266 ? 11.158 5.803 -13.566 1.00 34.84 266 VAL A C 1
ATOM 2104 O O . VAL A 1 266 ? 11.052 4.617 -13.263 1.00 34.84 266 VAL A O 1
ATOM 2107 N N . ILE A 1 267 ? 10.313 6.736 -13.133 1.00 30.23 267 ILE A N 1
ATOM 2108 C CA . ILE A 1 267 ? 9.048 6.433 -12.461 1.00 30.23 267 ILE A CA 1
ATOM 2109 C C . ILE A 1 267 ? 7.959 6.659 -13.504 1.00 30.23 267 ILE A C 1
ATOM 2111 O O . ILE A 1 267 ? 7.788 7.784 -13.971 1.00 30.23 267 ILE A O 1
ATOM 2115 N N . GLU A 1 268 ? 7.262 5.592 -13.878 1.00 25.97 268 GLU A N 1
ATOM 2116 C CA . GLU A 1 268 ? 6.059 5.663 -14.707 1.00 25.97 268 GLU A CA 1
ATOM 2117 C C . GLU A 1 268 ? 4.877 6.101 -13.823 1.00 25.97 268 GLU A C 1
ATOM 2119 O O . GLU A 1 268 ? 4.720 5.591 -12.708 1.00 25.97 268 GLU A O 1
ATOM 2124 N N . VAL A 1 269 ? 4.105 7.090 -14.290 1.00 26.61 269 VAL A N 1
ATOM 2125 C CA . VAL A 1 269 ? 2.941 7.678 -13.595 1.00 26.61 269 VAL A CA 1
ATOM 2126 C C . VAL A 1 269 ? 1.663 7.260 -14.296 1.00 26.61 269 VAL A C 1
ATOM 2128 O O . VAL A 1 269 ? 1.630 7.394 -15.538 1.00 26.61 269 VAL A O 1
#

Nearest PDB structures (foldseek):
  6byh-assembly3_C  TM=7.224E-01  e=4.204E-03  Homo sapiens
  2gbj-assembly1_A  TM=7.101E-01  e=1.499E-02  Homo sapiens
  3ixs-assembly6_K  TM=5.842E-01  e=1.499E-02  Homo sapiens
  5x0w-assembly3_F  TM=6.988E-01  e=3.167E-01  Homo sapiens
  2jph-assembly1_A  TM=4.162E-01  e=8.337E-02  Homo sapiens

Foldseek 3Di:
DDWAKAKAAEAALVRHRQVPDDIDIFTDDQFAFQQVVLVRVCVVQCPHRCPQFDSVQKWKAQAVVLSVPADPVDHRTGDRGHGQHDDPPPDGGRRDNRRHIYIYHYPPSRDPPDDDPPDDPPVNVVVVVVVVLVVVLVPDLDDDLLRHDPVVNVVVCVLVVPDDDDPDDPCPDPPDDDDDDQDPDDCLDPVRLVRVLVVCCVPCVVVCADPNHRFKDKDAQQVVQAVQWDPPVVRDVGTDGDGDGMFIAGPVCVVVVHRPPDGDDDDDD